Protein AF-A0A834GWY3-F1 (afdb_monomer)

InterPro domains:
  IPR005630 Terpene synthase, metal-binding domain [PF03936] (14-215)
  IPR008949 Isoprenoid synthase domain superfamily [G3DSA:1.10.600.10] (5-254)
  IPR008949 Isoprenoid synthase domain superfamily [SSF48576] (9-215)
  IPR034741 Terpene cyclase-like 1, C-terminal domain [SFLDG01019] (9-218)
  IPR050148 Terpene synthase-like [PTHR31225] (8-229)

pLDDT: mean 74.73, std 23.33, range [25.86, 98.5]

Nearest PDB structures (foldseek):
  3g4d-assembly1_A  TM=8.850E-01  e=3.681E-16  Gossypium arboreum
  3g4d-assembly2_B  TM=8.665E-01  e=2.681E-16  Gossypium arboreum
  5eas-assembly1_A  TM=8.388E-01  e=2.830E-15  Nicotiana tabacum
  4gax-assembly1_A  TM=8.918E-01  e=3.747E-14  Artemisia annua
  4fjq-assembly1_A  TM=8.776E-01  e=5.634E-14  Artemisia annua

Radius of gyration: 19.59 Å; Cα contacts (8 Å, |Δi|>4): 272; chains: 1; bounding box: 51×49×50 Å

Secondary structure (DSSP, 8-state):
-HHHHHHHHHHHHHHHTHHHH-TTS---HHHHHHHHHHH--SGGGHHHHHHHHHHHHHHHHHHHIIIII--HHHHHHHHHHHHHT-GGGGGGS-HHHHHHHHHHHHHHHHHHHHHHHTT-THHHHHHHHHHHHHHHHHHHHHHHHHHT----HHHHHHHHHHHT-HHHHHHHHTTTSGGG--HHHHHHHHT--HHHHHHHHHHHHHHHHHHHHHHTTT------S---HHHHHHHHHHHHHHHTSHHHHHHHHTTT----------TT-TT--------S---TTTHHHHHHHHHHHTT----

Structure (mmCIF, N/CA/C/O backbone):
data_AF-A0A834GWY3-F1
#
_entry.id   AF-A0A834GWY3-F1
#
loop_
_atom_site.group_PDB
_atom_site.id
_atom_site.type_symbol
_atom_site.label_atom_id
_atom_site.label_alt_id
_atom_site.label_comp_id
_atom_site.label_asym_id
_atom_site.label_entity_id
_atom_site.label_seq_id
_atom_site.pdbx_PDB_ins_code
_atom_site.Cartn_x
_atom_site.Cartn_y
_atom_site.Cartn_z
_atom_site.occupancy
_atom_site.B_iso_or_equiv
_atom_site.auth_seq_id
_atom_site.auth_comp_id
_atom_site.auth_asym_id
_atom_site.auth_atom_id
_atom_site.pdbx_PDB_model_num
ATOM 1 N N . MET A 1 1 ? -16.201 -18.608 16.041 1.00 43.41 1 MET A N 1
ATOM 2 C CA . MET A 1 1 ? -16.035 -17.238 15.493 1.00 43.41 1 MET A CA 1
ATOM 3 C C . MET A 1 1 ? -14.690 -16.967 14.804 1.00 43.41 1 MET A C 1
ATOM 5 O O . MET A 1 1 ? -14.706 -16.321 13.769 1.00 43.41 1 MET A O 1
ATOM 9 N N . ALA A 1 2 ? -13.525 -17.423 15.294 1.00 42.72 2 ALA A N 1
ATOM 10 C CA . ALA A 1 2 ? -12.237 -17.176 14.605 1.00 42.72 2 ALA A CA 1
ATOM 11 C C . ALA A 1 2 ? -12.107 -17.882 13.232 1.00 4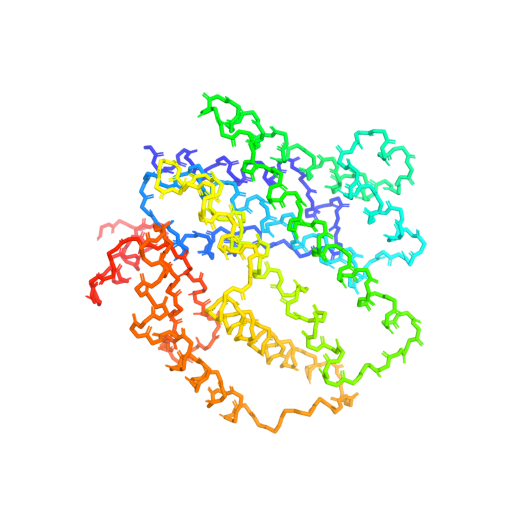2.72 2 ALA A C 1
ATOM 13 O O . ALA A 1 2 ? -11.612 -17.292 12.277 1.00 42.72 2 ALA A O 1
ATOM 14 N N . ARG A 1 3 ? -12.631 -19.112 13.106 1.00 41.75 3 ARG A N 1
ATOM 15 C CA . ARG A 1 3 ? -12.551 -19.927 11.877 1.00 41.75 3 ARG A CA 1
ATOM 16 C C . ARG A 1 3 ? -13.324 -19.333 10.680 1.00 41.75 3 ARG A C 1
ATOM 18 O O . ARG A 1 3 ? -12.852 -19.450 9.561 1.00 41.75 3 ARG A O 1
ATOM 25 N N . GLY A 1 4 ? -14.446 -18.643 10.918 1.00 48.19 4 GLY A N 1
ATOM 26 C CA . GLY A 1 4 ? -15.223 -17.966 9.861 1.00 48.19 4 GLY A CA 1
ATOM 27 C C . GLY A 1 4 ? -14.601 -16.652 9.371 1.00 48.19 4 GLY A C 1
ATOM 28 O O . GLY A 1 4 ? -14.793 -16.274 8.228 1.00 48.19 4 GLY A O 1
ATOM 29 N N . ARG A 1 5 ? -13.793 -15.997 10.214 1.00 56.53 5 ARG A N 1
ATOM 30 C CA . ARG A 1 5 ? -13.145 -14.706 9.927 1.00 56.53 5 ARG A CA 1
ATOM 31 C C . ARG A 1 5 ? -11.860 -14.838 9.099 1.00 56.53 5 ARG A C 1
ATOM 33 O O . ARG A 1 5 ? -11.584 -13.999 8.256 1.00 56.53 5 ARG A O 1
ATOM 40 N N . LYS A 1 6 ? -11.098 -15.922 9.299 1.00 57.22 6 LYS A N 1
ATOM 41 C CA . LYS A 1 6 ? -9.949 -16.293 8.446 1.00 57.22 6 LYS A CA 1
ATOM 42 C C . LYS A 1 6 ? -10.388 -16.712 7.037 1.00 57.22 6 LYS A C 1
ATOM 44 O O . LYS A 1 6 ? -9.654 -16.507 6.076 1.00 57.22 6 LYS A O 1
ATOM 49 N N . LEU A 1 7 ? -11.577 -17.305 6.928 1.00 65.69 7 LEU A N 1
ATOM 50 C CA . LEU A 1 7 ? -12.121 -17.767 5.657 1.00 65.69 7 LEU A CA 1
ATOM 51 C C . LEU A 1 7 ? -12.406 -16.597 4.708 1.00 65.69 7 LEU A C 1
ATOM 53 O O . LEU A 1 7 ? -12.186 -16.749 3.522 1.00 65.69 7 LEU A O 1
ATOM 57 N N . GLU A 1 8 ? -12.787 -15.423 5.219 1.00 82.88 8 GLU A N 1
ATOM 58 C CA . GLU A 1 8 ? -13.132 -14.260 4.388 1.00 82.88 8 GLU A CA 1
ATOM 59 C C . GLU A 1 8 ? -11.971 -13.772 3.508 1.00 82.88 8 GLU A C 1
ATOM 61 O O . GLU A 1 8 ? -12.149 -13.623 2.304 1.00 82.88 8 GLU A O 1
ATOM 66 N N . VAL A 1 9 ? -10.775 -13.556 4.073 1.00 86.31 9 VAL A N 1
ATOM 67 C CA . VAL A 1 9 ? -9.608 -13.085 3.297 1.00 86.31 9 VAL A CA 1
ATOM 68 C C . VAL A 1 9 ? -9.148 -14.148 2.300 1.00 86.31 9 VAL A C 1
ATOM 70 O O . VAL A 1 9 ? -8.828 -13.829 1.161 1.00 86.31 9 VAL A O 1
ATOM 73 N N . ILE A 1 10 ? -9.152 -15.420 2.705 1.00 85.38 10 ILE A N 1
ATOM 74 C CA . ILE A 1 10 ? -8.752 -16.523 1.823 1.00 85.38 10 ILE A CA 1
ATOM 75 C C . ILE A 1 10 ? -9.763 -16.703 0.686 1.00 85.38 10 ILE A C 1
ATOM 77 O O . ILE A 1 10 ? -9.359 -16.932 -0.448 1.00 85.38 10 ILE A O 1
ATOM 81 N N . THR A 1 11 ? -11.062 -16.614 0.975 1.00 89.69 11 THR A N 1
ATOM 82 C CA . THR A 1 11 ? -12.122 -16.688 -0.036 1.00 89.69 11 THR A CA 1
ATOM 83 C C . THR A 1 11 ? -12.020 -15.511 -0.996 1.00 89.69 11 THR A C 1
ATOM 85 O O . THR A 1 11 ? -11.933 -15.746 -2.191 1.00 89.69 11 THR A O 1
ATOM 88 N N . TRP A 1 12 ? -11.888 -14.281 -0.488 1.00 94.62 12 TRP A N 1
ATOM 89 C CA . TRP A 1 12 ? -11.658 -13.093 -1.317 1.00 94.62 12 TRP A CA 1
ATOM 90 C C . TRP A 1 12 ? -10.473 -13.276 -2.275 1.00 94.62 12 TRP A C 1
ATOM 92 O O . TRP A 1 12 ? -10.613 -13.042 -3.470 1.00 94.62 12 TRP A O 1
ATOM 102 N N . TRP A 1 13 ? -9.328 -13.753 -1.779 1.00 94.69 13 TRP A N 1
ATOM 103 C CA . TRP A 1 13 ? -8.151 -13.969 -2.623 1.00 94.69 13 TRP A CA 1
ATOM 104 C C . TRP A 1 13 ? -8.365 -15.053 -3.684 1.00 94.69 13 TRP A C 1
ATOM 106 O O . TRP A 1 13 ? -7.941 -14.907 -4.829 1.00 94.69 13 TRP A O 1
ATOM 116 N N . LYS A 1 14 ? -9.064 -16.135 -3.324 1.00 92.81 14 LYS A N 1
ATOM 117 C CA . LYS A 1 14 ? -9.430 -17.194 -4.271 1.00 92.81 14 LYS A CA 1
ATOM 118 C C . LYS A 1 14 ? -10.383 -16.699 -5.354 1.00 92.81 14 LYS A C 1
ATOM 120 O O . LYS A 1 14 ? -10.216 -17.095 -6.501 1.00 92.81 14 LYS A O 1
ATOM 125 N N . ASP A 1 15 ? -11.337 -15.840 -5.007 1.00 94.94 15 ASP A N 1
ATOM 126 C CA . ASP A 1 15 ? -12.311 -15.288 -5.953 1.00 94.94 15 ASP A CA 1
ATOM 127 C C . ASP A 1 15 ? -11.643 -14.347 -6.974 1.00 94.94 15 ASP A C 1
ATOM 129 O O . ASP A 1 15 ? -12.038 -14.312 -8.144 1.00 94.94 15 ASP A O 1
ATOM 133 N N . LEU A 1 16 ? -10.583 -13.634 -6.569 1.00 94.56 16 LEU A N 1
ATOM 134 C CA . LEU A 1 16 ? -9.751 -12.855 -7.494 1.00 94.56 16 LEU A CA 1
ATOM 135 C C . LEU A 1 16 ? -9.052 -13.747 -8.530 1.00 94.56 16 LEU A C 1
ATOM 137 O O . LEU A 1 16 ? -8.955 -13.359 -9.698 1.00 94.56 16 LEU A O 1
ATOM 141 N N . ASP A 1 17 ? -8.637 -14.956 -8.133 1.00 94.12 17 ASP A N 1
ATOM 142 C CA . ASP A 1 17 ? -7.993 -15.959 -8.996 1.00 94.12 17 ASP A CA 1
ATOM 143 C C . ASP A 1 17 ? -6.709 -15.425 -9.670 1.00 94.12 17 ASP A C 1
ATOM 145 O O . ASP A 1 17 ? -6.396 -15.724 -10.824 1.00 94.12 17 ASP A O 1
ATOM 149 N N . PHE A 1 18 ? -5.950 -14.593 -8.947 1.00 93.94 18 PHE A N 1
ATOM 150 C CA . PHE A 1 18 ? -4.721 -13.974 -9.455 1.00 93.94 18 PHE A CA 1
ATOM 151 C C . PHE A 1 18 ? -3.607 -14.981 -9.723 1.00 93.94 18 PHE A C 1
ATOM 153 O O . PHE A 1 18 ? -2.897 -14.813 -10.704 1.00 93.94 18 PHE A O 1
ATOM 160 N N . ALA A 1 19 ? -3.530 -16.083 -8.972 1.00 89.81 19 ALA A N 1
ATOM 161 C CA . ALA A 1 19 ? -2.572 -17.155 -9.256 1.00 89.81 19 ALA A CA 1
ATOM 162 C C . ALA A 1 19 ? -2.685 -17.694 -10.698 1.00 89.81 19 ALA A C 1
ATOM 164 O O . ALA A 1 19 ? -1.689 -18.100 -11.290 1.00 89.81 19 ALA A O 1
ATOM 165 N N . ARG A 1 20 ? -3.894 -17.687 -11.283 1.00 92.88 20 ARG A N 1
ATOM 166 C CA . ARG A 1 20 ? -4.115 -18.081 -12.681 1.00 92.88 20 ARG A CA 1
ATOM 167 C C . ARG A 1 20 ? -4.116 -16.891 -13.638 1.00 92.88 20 ARG A C 1
ATOM 169 O O . ARG A 1 20 ? -3.615 -17.016 -14.751 1.00 92.88 20 ARG A O 1
ATOM 176 N N . LYS A 1 21 ? -4.737 -15.771 -13.253 1.00 93.62 21 LYS A N 1
ATOM 177 C CA . LYS A 1 21 ? -4.921 -14.600 -14.131 1.00 93.62 21 LYS A CA 1
ATOM 178 C C . LYS A 1 21 ? -3.664 -13.734 -14.267 1.00 93.62 21 LYS A C 1
ATOM 180 O O . LYS A 1 21 ? -3.511 -13.081 -15.291 1.00 93.62 21 LYS A O 1
ATOM 185 N N . LEU A 1 22 ? -2.791 -13.739 -13.262 1.00 94.00 22 LEU A N 1
ATOM 186 C CA . LEU A 1 22 ? -1.553 -12.960 -13.170 1.00 94.00 22 LEU A CA 1
ATOM 187 C C . LEU A 1 22 ? -0.379 -13.904 -12.832 1.00 94.00 22 LEU A C 1
ATOM 189 O O . LEU A 1 22 ? 0.185 -13.823 -11.744 1.00 94.00 22 LEU A O 1
ATOM 193 N N . PRO A 1 23 ? -0.006 -14.832 -13.734 1.00 92.19 23 PRO A N 1
ATOM 194 C CA . PRO A 1 23 ? 0.963 -15.893 -13.435 1.00 92.19 23 PRO A CA 1
ATOM 195 C C . PRO A 1 23 ? 2.397 -15.391 -13.201 1.00 92.19 23 PRO A C 1
ATOM 197 O O . PRO A 1 23 ? 3.239 -16.160 -12.747 1.00 92.19 23 PRO A O 1
ATOM 200 N N . PHE A 1 24 ? 2.685 -14.129 -13.533 1.00 89.56 24 PHE A N 1
ATOM 201 C CA . PHE A 1 24 ? 3.965 -13.479 -13.244 1.00 89.56 24 PHE A CA 1
ATOM 202 C C . PHE A 1 24 ? 4.091 -13.055 -11.773 1.00 89.56 24 PHE A C 1
ATOM 204 O O . PHE A 1 24 ? 5.205 -12.899 -11.285 1.00 89.56 24 PHE A O 1
ATOM 211 N N . ALA A 1 25 ? 2.966 -12.864 -11.076 1.00 89.62 25 ALA A N 1
ATOM 212 C CA . ALA A 1 25 ? 2.948 -12.322 -9.728 1.00 89.62 25 ALA A CA 1
ATOM 213 C C . ALA A 1 25 ? 3.042 -13.426 -8.664 1.00 89.62 25 ALA A C 1
ATOM 215 O O . ALA A 1 25 ? 2.512 -14.532 -8.811 1.00 89.62 25 ALA A O 1
ATOM 216 N N . ARG A 1 26 ? 3.706 -13.115 -7.554 1.00 86.00 26 ARG A N 1
ATOM 217 C CA . ARG A 1 26 ? 3.929 -14.020 -6.425 1.00 86.00 26 ARG A CA 1
ATOM 218 C C . ARG A 1 26 ? 2.642 -14.159 -5.601 1.00 86.00 26 ARG A C 1
ATOM 220 O O . ARG A 1 26 ? 2.088 -13.178 -5.110 1.00 86.00 26 ARG A O 1
ATOM 227 N N . ASP A 1 27 ? 2.189 -15.392 -5.360 1.00 86.62 27 ASP A N 1
ATOM 228 C CA . ASP A 1 27 ? 1.049 -15.653 -4.465 1.00 86.62 27 ASP A CA 1
ATOM 229 C C . ASP A 1 27 ? 1.494 -15.678 -2.994 1.00 86.62 27 ASP A C 1
ATOM 231 O O . ASP A 1 27 ? 1.918 -16.709 -2.465 1.00 86.62 27 ASP A O 1
ATOM 235 N N . ARG A 1 28 ? 1.411 -14.518 -2.329 1.00 81.81 28 ARG A N 1
ATOM 236 C CA . ARG A 1 28 ? 1.910 -14.324 -0.955 1.00 81.81 28 ARG A CA 1
ATOM 237 C C . ARG A 1 28 ? 0.816 -14.072 0.080 1.00 81.81 28 ARG A C 1
ATOM 239 O O . ARG A 1 28 ? 1.130 -13.736 1.218 1.00 81.81 28 ARG A O 1
ATOM 246 N N . VAL A 1 29 ? -0.471 -14.276 -0.236 1.00 86.31 29 VAL A N 1
ATOM 247 C CA . VAL A 1 29 ? -1.573 -13.875 0.672 1.00 86.31 29 VAL A CA 1
ATOM 248 C C . VAL A 1 29 ? -1.477 -14.503 2.069 1.00 86.31 29 VAL A C 1
ATOM 250 O O . VAL A 1 29 ? -1.838 -13.880 3.069 1.00 86.31 29 VAL A O 1
ATOM 253 N N . VAL A 1 30 ? -0.980 -15.742 2.163 1.00 82.38 30 VAL A N 1
ATOM 254 C CA . VAL A 1 30 ? -0.814 -16.447 3.442 1.00 82.38 30 VAL A CA 1
ATOM 255 C C . VAL A 1 30 ? 0.329 -15.842 4.256 1.00 82.38 30 VAL A C 1
ATOM 257 O O . VAL A 1 30 ? 0.181 -15.684 5.469 1.00 82.38 30 VAL A O 1
ATOM 260 N N . GLU A 1 31 ? 1.434 -15.485 3.599 1.00 78.06 31 GLU A N 1
ATOM 261 C CA . GLU A 1 31 ? 2.586 -14.808 4.207 1.00 78.06 31 GLU A CA 1
ATOM 262 C C . GLU A 1 31 ? 2.181 -13.408 4.682 1.00 78.06 31 GLU A C 1
ATOM 264 O O . GLU A 1 31 ? 2.362 -13.077 5.852 1.00 78.06 31 GLU A O 1
ATOM 269 N N . CYS A 1 32 ? 1.498 -12.646 3.825 1.00 83.00 32 CYS A N 1
ATOM 270 C CA . CYS A 1 32 ? 0.919 -11.345 4.143 1.00 83.00 32 CYS A CA 1
ATOM 271 C C . CYS A 1 32 ? 0.005 -11.412 5.374 1.00 83.00 32 CYS A C 1
ATOM 273 O O . CYS A 1 32 ? 0.178 -10.651 6.323 1.00 83.00 32 CYS A O 1
ATOM 275 N N . TYR A 1 33 ? -0.944 -12.354 5.407 1.00 80.94 33 TYR A N 1
ATOM 276 C CA . TYR A 1 33 ? -1.825 -12.534 6.563 1.00 80.94 33 TYR A CA 1
ATOM 277 C C . TYR A 1 33 ? -1.048 -12.881 7.839 1.00 80.94 33 TYR A C 1
ATOM 279 O O . TYR A 1 33 ? -1.411 -12.434 8.927 1.00 80.94 33 TYR A O 1
ATOM 287 N N . PHE A 1 34 ? 0.014 -13.681 7.721 1.00 76.88 34 PHE A N 1
ATOM 288 C CA . PHE A 1 34 ? 0.869 -14.027 8.850 1.00 76.88 34 PHE A CA 1
ATOM 289 C C . PHE A 1 34 ? 1.623 -12.806 9.395 1.00 76.88 34 PHE A C 1
ATOM 291 O O . PHE A 1 34 ? 1.617 -12.604 10.609 1.00 76.88 34 PHE A O 1
ATOM 298 N N . TRP A 1 35 ? 2.184 -11.954 8.532 1.00 78.06 35 TRP A N 1
ATOM 299 C CA . TRP A 1 35 ? 2.790 -10.684 8.950 1.00 78.06 35 TRP A CA 1
ATOM 300 C C . TRP A 1 35 ? 1.771 -9.780 9.652 1.00 78.06 35 TRP A C 1
ATOM 302 O O . TRP A 1 35 ? 2.027 -9.290 10.747 1.00 78.06 35 TRP A O 1
ATOM 312 N N . ILE A 1 36 ? 0.556 -9.654 9.109 1.00 81.62 36 ILE A N 1
ATOM 313 C CA . ILE A 1 36 ? -0.493 -8.816 9.713 1.00 81.62 36 ILE A CA 1
ATOM 314 C C . ILE A 1 36 ? -1.028 -9.390 11.041 1.00 81.62 36 ILE A C 1
ATOM 316 O O . ILE A 1 36 ? -1.536 -8.654 11.887 1.00 81.62 36 ILE A O 1
ATOM 320 N N . LEU A 1 37 ? -0.908 -10.697 11.281 1.00 77.88 37 LEU A N 1
ATOM 321 C CA . LEU A 1 37 ? -1.155 -11.263 12.612 1.00 77.88 37 LEU A CA 1
ATOM 322 C C . LEU A 1 37 ? -0.058 -10.906 13.618 1.00 77.88 37 LEU A C 1
ATOM 324 O O . LEU A 1 37 ? -0.362 -10.793 14.803 1.00 77.88 37 LEU A O 1
ATOM 328 N N . GLY A 1 38 ? 1.186 -10.761 13.156 1.00 70.25 38 GLY A N 1
ATOM 329 C CA . GLY A 1 38 ? 2.292 -10.253 13.964 1.00 70.25 38 GLY A CA 1
ATOM 330 C C . GLY A 1 38 ? 2.095 -8.792 14.354 1.00 70.25 38 GLY A C 1
ATOM 331 O O . GLY A 1 38 ? 2.537 -8.406 15.428 1.00 70.25 38 GLY A O 1
ATOM 332 N N . VAL A 1 39 ? 1.404 -8.024 13.503 1.00 71.44 39 VAL A N 1
ATOM 333 C CA . VAL A 1 39 ? 1.031 -6.626 13.743 1.00 71.44 39 VAL A CA 1
ATOM 334 C C . VAL A 1 39 ? 0.124 -6.541 14.977 1.00 71.44 39 VAL A C 1
ATOM 336 O O . VAL A 1 39 ? 0.618 -6.281 16.065 1.00 71.44 39 VAL A O 1
ATOM 339 N N . TYR A 1 40 ? -1.152 -6.916 14.856 1.00 72.62 40 TYR A N 1
ATOM 340 C CA . TYR A 1 40 ? -2.096 -7.041 15.981 1.00 72.62 40 TYR A CA 1
ATOM 341 C C . TYR A 1 40 ? -2.774 -8.412 15.942 1.00 72.62 40 TYR A C 1
ATOM 343 O O . TYR A 1 40 ? -3.492 -8.731 14.989 1.00 72.62 40 TYR A O 1
ATOM 351 N N . PHE A 1 41 ? -2.683 -9.214 17.003 1.00 78.12 41 PHE A N 1
ATOM 352 C CA . PHE A 1 41 ? -3.375 -10.514 17.063 1.00 78.12 41 PHE A CA 1
ATOM 353 C C . PHE A 1 41 ? -4.718 -10.441 17.805 1.00 78.12 41 PHE A C 1
ATOM 355 O O . PHE A 1 41 ? -5.542 -11.359 17.709 1.00 78.12 41 PHE A O 1
ATOM 362 N N . GLU A 1 42 ? -4.980 -9.350 18.527 1.00 79.19 42 GLU A N 1
ATOM 363 C CA . GLU A 1 42 ? -6.098 -9.267 19.456 1.00 79.19 42 GLU A CA 1
ATOM 364 C C . GLU A 1 42 ? -7.455 -9.214 18.721 1.00 79.19 42 GLU A C 1
ATOM 366 O O . GLU A 1 42 ? -7.589 -8.581 17.664 1.00 79.19 42 GLU A O 1
ATOM 371 N N . PRO A 1 43 ? -8.509 -9.893 19.216 1.00 83.56 43 PRO A N 1
ATOM 372 C CA . PRO A 1 43 ? -9.763 -10.055 18.477 1.00 83.56 43 PRO A CA 1
ATOM 373 C C . PRO A 1 43 ? -10.471 -8.756 18.067 1.00 83.56 43 PRO A C 1
ATOM 375 O O . PRO A 1 43 ? -11.168 -8.777 17.051 1.00 83.56 43 PRO A O 1
ATOM 378 N N . GLN A 1 44 ? -10.295 -7.668 18.824 1.00 83.69 44 GLN A N 1
ATOM 379 C CA . GLN A 1 44 ? -10.888 -6.354 18.562 1.00 83.69 44 GLN A CA 1
ATOM 380 C C . GLN A 1 44 ? -10.347 -5.694 17.286 1.00 83.69 44 GLN A C 1
ATOM 382 O O . GLN A 1 44 ? -11.099 -5.022 16.591 1.00 83.69 44 GLN A O 1
ATOM 387 N N . TYR A 1 45 ? -9.101 -5.979 16.895 1.00 86.06 45 TYR A N 1
ATOM 388 C CA . TYR A 1 45 ? -8.473 -5.430 15.684 1.00 86.06 45 TYR A CA 1
ATOM 389 C C . TYR A 1 45 ? -8.806 -6.227 14.417 1.00 86.06 45 TYR A C 1
ATOM 391 O O . TYR A 1 45 ? -8.032 -6.283 13.464 1.00 86.06 45 TYR A O 1
ATOM 399 N N . PHE A 1 46 ? -9.959 -6.900 14.390 1.00 89.62 46 PHE A N 1
ATOM 400 C CA . PHE A 1 46 ? -10.355 -7.715 13.244 1.00 89.62 46 PHE A CA 1
ATOM 401 C C . PHE A 1 46 ? -10.488 -6.892 11.956 1.00 89.62 46 PHE A C 1
ATOM 403 O O . PHE A 1 46 ? -9.972 -7.321 10.925 1.00 89.62 46 PHE A O 1
ATOM 410 N N . LEU A 1 47 ? -11.136 -5.723 12.021 1.00 91.56 47 LEU A N 1
ATOM 411 C CA . LEU A 1 47 ? -11.288 -4.845 10.862 1.00 91.56 47 LEU A CA 1
ATOM 412 C C . LEU A 1 47 ? -9.921 -4.357 10.367 1.00 91.56 47 LEU A C 1
ATOM 414 O O . LEU A 1 47 ? -9.632 -4.491 9.182 1.00 91.56 47 LEU A O 1
ATOM 418 N N . ALA A 1 48 ? -9.059 -3.894 11.279 1.00 90.62 48 ALA A N 1
ATOM 419 C CA . ALA A 1 48 ? -7.691 -3.480 10.969 1.00 90.62 48 ALA A CA 1
ATOM 420 C C . ALA A 1 48 ? -6.904 -4.593 10.251 1.00 90.62 48 ALA A C 1
ATOM 422 O O . ALA A 1 48 ? -6.391 -4.371 9.157 1.00 90.62 48 ALA A O 1
ATOM 423 N N . ARG A 1 49 ? -6.922 -5.830 10.778 1.00 90.94 49 ARG A N 1
ATOM 424 C CA . ARG A 1 49 ? -6.293 -6.991 10.117 1.00 90.94 49 ARG A CA 1
ATOM 425 C C . ARG A 1 49 ? -6.837 -7.256 8.734 1.00 90.94 49 ARG A C 1
ATOM 427 O O . ARG A 1 49 ? -6.065 -7.554 7.826 1.00 90.94 49 ARG A O 1
ATOM 434 N N . ARG A 1 50 ? -8.159 -7.205 8.580 1.00 93.06 50 ARG A N 1
ATOM 435 C CA . ARG A 1 50 ? -8.806 -7.464 7.297 1.00 93.06 50 ARG A CA 1
ATOM 436 C C . ARG A 1 50 ? -8.370 -6.433 6.259 1.00 93.06 50 ARG A C 1
ATOM 438 O O . ARG A 1 50 ? -7.980 -6.825 5.165 1.00 93.06 50 ARG A O 1
ATOM 445 N N . ILE A 1 51 ? -8.408 -5.152 6.619 1.00 95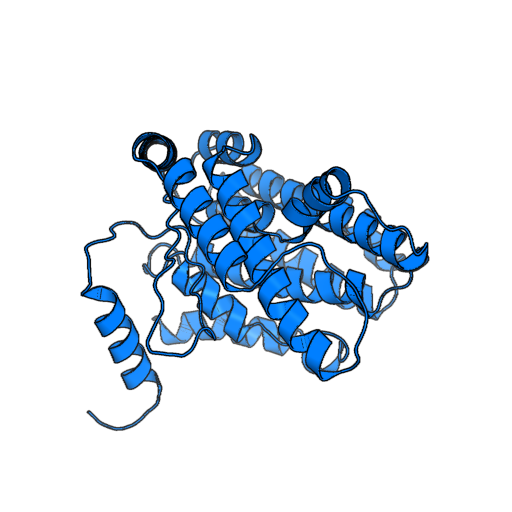.06 51 ILE A N 1
ATOM 446 C CA . ILE A 1 51 ? -7.986 -4.041 5.761 1.00 95.06 51 ILE A CA 1
ATOM 447 C C . ILE A 1 51 ? -6.514 -4.202 5.388 1.00 95.06 51 ILE A C 1
ATOM 449 O O . ILE A 1 51 ? -6.188 -4.310 4.209 1.00 95.06 51 ILE A O 1
ATOM 453 N N . LEU A 1 52 ? -5.641 -4.294 6.392 1.00 93.88 52 LEU A N 1
ATOM 454 C CA . LEU A 1 52 ? -4.203 -4.300 6.174 1.00 93.88 52 LEU A CA 1
ATOM 455 C C . LEU A 1 52 ? -3.755 -5.525 5.374 1.00 93.88 52 LEU A C 1
ATOM 457 O O . LEU A 1 52 ? -2.941 -5.375 4.474 1.00 93.88 52 LEU A O 1
ATOM 461 N N . THR A 1 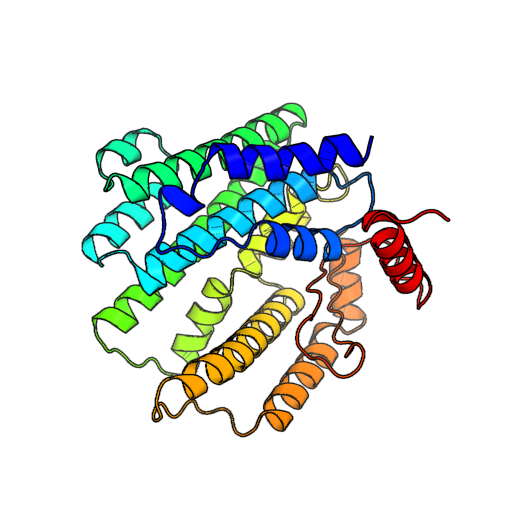53 ? -4.338 -6.708 5.619 1.00 92.38 53 THR A N 1
ATOM 462 C CA . THR A 1 53 ? -4.011 -7.921 4.844 1.00 92.38 53 THR A CA 1
ATOM 463 C C . THR A 1 53 ? -4.385 -7.774 3.373 1.00 92.38 53 THR A C 1
ATOM 465 O O . THR A 1 53 ? -3.612 -8.168 2.505 1.00 92.38 53 THR A O 1
ATOM 468 N N . LYS A 1 54 ? -5.568 -7.221 3.074 1.00 96.44 54 LYS A N 1
ATOM 469 C CA . LYS A 1 54 ? -5.985 -7.009 1.684 1.00 96.44 54 LYS A CA 1
ATOM 470 C C . LYS A 1 54 ? -5.079 -5.994 0.992 1.00 96.44 54 LYS A C 1
ATOM 472 O O . LYS A 1 54 ? -4.656 -6.243 -0.130 1.00 96.44 54 LYS A O 1
ATOM 477 N N . VAL A 1 55 ? -4.734 -4.902 1.678 1.00 97.31 55 VAL A N 1
ATOM 478 C CA . VAL A 1 55 ? -3.832 -3.878 1.137 1.00 97.31 55 VAL A CA 1
ATOM 479 C C . VAL A 1 55 ? -2.436 -4.445 0.884 1.00 97.31 55 VAL A C 1
ATOM 481 O O . VAL A 1 55 ? -1.969 -4.325 -0.238 1.00 97.31 55 VAL A O 1
ATOM 484 N N . ILE A 1 56 ? -1.804 -5.136 1.844 1.00 93.12 56 ILE A N 1
ATOM 485 C CA . ILE A 1 56 ? -0.452 -5.689 1.634 1.00 93.12 56 ILE A CA 1
ATOM 486 C C . ILE A 1 56 ? -0.411 -6.741 0.517 1.00 93.12 56 ILE A C 1
ATOM 488 O O . ILE A 1 56 ? 0.547 -6.782 -0.250 1.00 93.12 56 ILE A O 1
ATOM 492 N N . ALA A 1 57 ? -1.464 -7.554 0.376 1.00 94.19 57 ALA A N 1
ATOM 493 C CA . ALA A 1 57 ? -1.555 -8.533 -0.702 1.00 94.19 57 ALA A CA 1
ATOM 494 C C . ALA A 1 57 ? -1.683 -7.845 -2.069 1.00 94.19 57 ALA A C 1
ATOM 496 O O . ALA A 1 57 ? -0.993 -8.231 -3.006 1.00 94.19 57 ALA A O 1
ATOM 497 N N . MET A 1 58 ? -2.506 -6.794 -2.176 1.00 97.44 58 MET A N 1
ATOM 498 C CA . MET A 1 58 ? -2.600 -5.994 -3.401 1.00 97.44 58 MET A CA 1
ATOM 499 C C . MET A 1 58 ? -1.289 -5.267 -3.710 1.00 97.44 58 MET A C 1
ATOM 501 O O . MET A 1 58 ? -0.859 -5.270 -4.858 1.00 97.44 58 MET A O 1
ATOM 505 N N . THR A 1 59 ? -0.626 -4.697 -2.701 1.00 96.19 59 THR A N 1
ATOM 506 C CA . THR A 1 59 ? 0.683 -4.052 -2.858 1.00 96.19 59 THR A CA 1
ATOM 507 C C . THR A 1 59 ? 1.722 -5.014 -3.415 1.00 96.19 59 THR A C 1
ATOM 509 O O . THR A 1 59 ? 2.450 -4.620 -4.310 1.00 96.19 59 THR A O 1
ATOM 512 N N . SER A 1 60 ? 1.746 -6.276 -2.973 1.00 92.19 60 SER A N 1
ATOM 513 C CA . SER A 1 60 ? 2.667 -7.281 -3.526 1.00 92.19 60 SER A CA 1
ATOM 514 C C . SER A 1 60 ? 2.436 -7.559 -5.015 1.00 92.19 60 SER A C 1
ATOM 516 O O . SER A 1 60 ? 3.393 -7.830 -5.727 1.00 92.19 60 SER A O 1
ATOM 518 N N . ILE A 1 61 ? 1.188 -7.520 -5.492 1.00 96.19 61 ILE A N 1
ATOM 519 C CA . ILE A 1 61 ? 0.887 -7.699 -6.922 1.00 96.19 61 ILE A CA 1
ATOM 520 C C . ILE A 1 61 ? 1.288 -6.453 -7.711 1.00 96.19 61 ILE A C 1
ATOM 522 O O . ILE A 1 61 ? 1.809 -6.565 -8.813 1.00 96.19 61 ILE A O 1
ATOM 526 N N . ILE A 1 62 ? 1.040 -5.270 -7.146 1.00 97.62 62 ILE A N 1
ATOM 527 C CA . ILE A 1 62 ? 1.439 -3.993 -7.742 1.00 97.62 62 ILE A CA 1
ATOM 528 C C . ILE A 1 62 ? 2.966 -3.933 -7.873 1.00 97.62 62 ILE A C 1
ATOM 530 O O . ILE A 1 62 ? 3.447 -3.625 -8.952 1.00 97.62 62 ILE A O 1
ATOM 534 N N . ASP A 1 63 ? 3.706 -4.301 -6.829 1.00 94.00 63 ASP A N 1
ATOM 535 C CA . ASP A 1 63 ? 5.171 -4.432 -6.828 1.00 94.00 63 ASP A CA 1
ATOM 536 C C . ASP A 1 63 ? 5.660 -5.287 -8.011 1.00 94.00 63 ASP A C 1
ATOM 538 O O . ASP A 1 63 ? 6.421 -4.806 -8.843 1.00 94.00 63 ASP A O 1
ATOM 542 N N . ASP A 1 64 ? 5.105 -6.494 -8.190 1.00 93.56 64 ASP A N 1
ATOM 543 C CA . ASP A 1 64 ? 5.454 -7.376 -9.317 1.00 93.56 64 ASP A CA 1
ATOM 544 C C . ASP A 1 64 ? 5.100 -6.777 -10.695 1.00 93.56 64 ASP A C 1
ATOM 546 O O . ASP A 1 64 ? 5.776 -7.046 -11.691 1.00 93.56 64 ASP A O 1
ATOM 550 N N . ILE A 1 65 ? 4.038 -5.966 -10.783 1.00 96.44 65 ILE A N 1
ATOM 551 C CA . ILE A 1 65 ? 3.689 -5.251 -12.019 1.00 96.44 65 ILE A CA 1
ATOM 552 C C . ILE A 1 65 ? 4.756 -4.203 -12.355 1.00 96.44 65 ILE A C 1
ATOM 554 O O . ILE A 1 65 ? 5.125 -4.109 -13.522 1.00 96.44 65 ILE A O 1
ATOM 558 N N . TYR A 1 66 ? 5.239 -3.434 -11.376 1.00 95.31 66 TYR A N 1
ATOM 559 C CA . TYR A 1 66 ? 6.246 -2.391 -11.604 1.00 95.31 66 TYR A CA 1
ATOM 560 C C . TYR A 1 66 ? 7.660 -2.952 -11.807 1.00 95.31 66 TYR A C 1
ATOM 562 O O . TYR A 1 66 ? 8.385 -2.428 -12.646 1.00 95.31 66 TYR A O 1
ATOM 570 N N . ASP A 1 67 ? 8.039 -4.000 -11.070 1.00 86.44 67 ASP A N 1
ATOM 571 C CA . ASP A 1 67 ? 9.415 -4.523 -11.043 1.00 86.44 67 ASP A CA 1
ATOM 572 C C . ASP A 1 67 ? 9.685 -5.585 -12.125 1.00 86.44 67 ASP A C 1
ATOM 574 O O . ASP A 1 67 ? 10.798 -5.697 -12.633 1.00 86.44 67 ASP A O 1
ATOM 578 N N . VAL A 1 68 ? 8.672 -6.376 -12.510 1.00 86.06 68 VAL A N 1
ATOM 579 C CA . VAL A 1 68 ? 8.887 -7.565 -13.359 1.00 86.06 68 VAL A CA 1
ATOM 580 C C . VAL A 1 68 ? 8.180 -7.491 -14.708 1.00 86.06 68 VAL A C 1
ATOM 582 O O . VAL A 1 68 ? 8.741 -7.940 -15.709 1.00 86.06 68 VAL A O 1
ATOM 585 N N . TYR A 1 69 ? 6.930 -7.020 -14.748 1.00 92.00 69 TYR A N 1
ATOM 586 C CA . TYR A 1 69 ? 6.053 -7.329 -15.884 1.00 92.00 69 TYR A CA 1
ATOM 587 C C . TYR A 1 69 ? 5.644 -6.139 -16.760 1.00 92.00 69 TYR A C 1
ATOM 589 O O . TYR A 1 69 ? 5.584 -6.291 -17.978 1.00 92.00 69 TYR A O 1
ATOM 597 N N . GLY A 1 70 ? 5.310 -4.987 -16.179 1.00 94.44 70 GLY A N 1
ATOM 598 C CA . GLY A 1 70 ? 4.759 -3.854 -16.924 1.00 94.44 70 GLY A CA 1
ATOM 599 C C . GLY A 1 70 ? 5.796 -3.122 -17.770 1.00 94.44 70 GLY A C 1
ATOM 600 O O . GLY A 1 70 ? 6.940 -2.951 -17.352 1.00 94.44 70 GLY A O 1
ATOM 601 N N . THR A 1 71 ? 5.394 -2.640 -18.951 1.00 96.00 71 THR A N 1
ATOM 602 C CA . THR A 1 71 ? 6.247 -1.721 -19.724 1.00 96.00 71 THR A CA 1
ATOM 603 C C . THR A 1 71 ? 6.144 -0.301 -19.183 1.00 96.00 71 THR A C 1
ATOM 605 O O . THR A 1 71 ? 5.139 0.078 -18.581 1.00 96.00 71 THR A O 1
ATOM 608 N N . LEU A 1 72 ? 7.157 0.531 -19.433 1.00 95.69 72 LEU A N 1
ATOM 609 C CA . LEU A 1 72 ? 7.180 1.896 -18.911 1.00 95.69 72 LEU A CA 1
ATOM 610 C C . LEU A 1 72 ? 5.953 2.717 -19.357 1.00 95.69 72 LEU A C 1
ATOM 612 O O . LEU A 1 72 ? 5.392 3.465 -18.559 1.00 95.69 72 LEU A O 1
ATOM 616 N N . GLU A 1 73 ? 5.489 2.538 -20.597 1.00 96.56 73 GLU A N 1
ATOM 617 C CA . GLU A 1 73 ? 4.289 3.196 -21.127 1.00 96.56 73 GLU A CA 1
ATOM 618 C C . GLU A 1 73 ? 3.013 2.756 -20.400 1.00 96.56 73 GLU A C 1
ATOM 620 O O . GLU A 1 73 ? 2.152 3.585 -20.103 1.00 96.56 73 GLU A O 1
ATOM 625 N N . GLU A 1 74 ? 2.890 1.466 -20.085 1.00 97.62 74 GLU A N 1
ATOM 626 C CA . GLU A 1 74 ? 1.758 0.937 -19.322 1.00 97.62 74 GLU A CA 1
ATOM 627 C C . GLU A 1 74 ? 1.800 1.423 -17.866 1.00 97.62 74 GLU A C 1
ATOM 629 O O . GLU A 1 74 ? 0.769 1.799 -17.305 1.00 97.62 74 GLU A O 1
ATOM 634 N N . LEU A 1 75 ? 2.993 1.484 -17.263 1.00 97.81 75 LEU A N 1
ATOM 635 C CA . LEU A 1 75 ? 3.191 1.948 -15.888 1.00 97.81 75 LEU A CA 1
ATOM 636 C C . LEU A 1 75 ? 2.861 3.436 -15.712 1.00 97.81 75 LEU A C 1
ATOM 638 O O . LEU A 1 75 ? 2.373 3.818 -14.646 1.00 97.81 75 LEU A O 1
ATOM 642 N N . VAL A 1 76 ? 3.037 4.272 -16.743 1.00 97.88 76 VAL A N 1
ATOM 643 C CA . VAL A 1 76 ? 2.535 5.661 -16.734 1.00 97.88 76 VAL A CA 1
ATOM 644 C C . VAL A 1 76 ? 1.019 5.674 -16.528 1.00 97.88 76 VAL A C 1
ATOM 646 O O . VAL A 1 76 ? 0.520 6.372 -15.644 1.00 97.88 76 VAL A O 1
ATOM 649 N N . LEU A 1 77 ? 0.289 4.879 -17.315 1.00 97.94 77 LEU A N 1
ATOM 650 C CA . LEU A 1 77 ? -1.173 4.803 -17.252 1.00 97.94 77 LEU A CA 1
ATOM 651 C C . LEU A 1 77 ? -1.643 4.210 -15.920 1.00 97.94 77 LEU A C 1
ATOM 653 O O . LEU A 1 77 ? -2.611 4.688 -15.332 1.00 97.94 77 LEU A O 1
ATOM 657 N N . PHE A 1 78 ? -0.943 3.191 -15.423 1.00 98.31 78 PHE A N 1
ATOM 658 C CA . PHE A 1 78 ? -1.273 2.538 -14.160 1.00 98.31 78 PHE A CA 1
ATOM 659 C C . PHE A 1 78 ? -1.056 3.451 -12.954 1.00 98.31 78 PHE A C 1
ATOM 661 O O . PHE A 1 78 ? -1.914 3.519 -12.073 1.00 98.31 78 PHE A O 1
ATOM 668 N N . THR A 1 79 ? 0.044 4.209 -12.952 1.00 98.38 79 THR A N 1
ATOM 669 C CA . THR A 1 79 ? 0.325 5.207 -11.912 1.00 98.38 79 THR A CA 1
ATOM 670 C C . THR A 1 79 ? -0.772 6.268 -11.894 1.00 98.38 79 THR A C 1
ATOM 672 O O . THR A 1 79 ? -1.388 6.482 -10.852 1.00 98.38 79 THR A O 1
ATOM 675 N N . ASP A 1 80 ? -1.095 6.855 -13.051 1.00 97.88 80 ASP A N 1
ATOM 676 C CA . ASP A 1 80 ? -2.155 7.866 -13.171 1.00 97.88 80 ASP A CA 1
ATOM 677 C C . ASP A 1 80 ? -3.526 7.324 -12.722 1.00 97.88 80 ASP A C 1
ATOM 679 O O . ASP A 1 80 ? -4.255 7.995 -11.986 1.00 97.88 80 ASP A O 1
ATOM 683 N N . ALA A 1 81 ? -3.860 6.079 -13.076 1.00 98.06 81 ALA A N 1
ATOM 684 C CA . ALA A 1 81 ? -5.095 5.434 -12.640 1.00 98.06 81 ALA A CA 1
ATOM 685 C C . ALA A 1 81 ? -5.171 5.300 -11.110 1.00 98.06 81 ALA A C 1
ATOM 687 O O . ALA A 1 81 ? -6.180 5.676 -10.498 1.00 98.06 81 ALA A O 1
ATOM 688 N N . ILE A 1 82 ? -4.112 4.792 -10.468 1.00 98.00 82 ILE A N 1
ATOM 689 C CA . ILE A 1 82 ? -4.071 4.640 -9.007 1.00 98.00 82 ILE A CA 1
ATOM 690 C C . ILE A 1 82 ? -4.148 6.000 -8.323 1.00 98.00 82 ILE A C 1
ATOM 692 O O . ILE A 1 82 ? -4.879 6.140 -7.349 1.00 98.00 82 ILE A O 1
ATOM 696 N N . GLU A 1 83 ? -3.491 7.024 -8.860 1.00 97.50 83 GLU A N 1
ATOM 697 C CA . GLU A 1 83 ? -3.529 8.359 -8.271 1.00 97.50 83 GLU A CA 1
ATOM 698 C C . GLU A 1 83 ? -4.919 8.999 -8.277 1.00 97.50 83 GLU A C 1
ATOM 700 O O . GLU A 1 83 ? -5.269 9.696 -7.316 1.00 97.50 83 GLU A O 1
ATOM 705 N N . ARG A 1 84 ? -5.706 8.750 -9.331 1.00 96.06 84 ARG A N 1
ATOM 706 C CA . ARG A 1 84 ? -7.060 9.298 -9.500 1.00 96.06 84 ARG A CA 1
ATOM 707 C C . ARG A 1 84 ? -8.121 8.566 -8.688 1.00 96.06 84 ARG A C 1
ATOM 709 O O . ARG A 1 84 ? -9.073 9.202 -8.247 1.00 96.06 84 ARG A O 1
ATOM 716 N N . TRP A 1 85 ? -7.958 7.261 -8.458 1.00 97.19 85 TRP A N 1
ATOM 717 C CA . TRP A 1 85 ? -8.963 6.416 -7.791 1.00 97.19 85 TRP A CA 1
ATOM 718 C C . TRP A 1 85 ? -10.346 6.423 -8.483 1.00 97.19 85 TRP A C 1
ATOM 720 O O . TRP A 1 85 ? -11.376 6.360 -7.809 1.00 97.19 85 TRP A O 1
ATOM 730 N N . GLU A 1 86 ? -10.385 6.508 -9.817 1.00 94.06 86 GLU A N 1
ATOM 731 C CA . GLU A 1 86 ? -11.619 6.585 -10.611 1.00 94.06 86 GLU A CA 1
ATOM 732 C C . GLU A 1 86 ? -11.844 5.327 -11.464 1.00 94.06 86 GLU A C 1
ATOM 734 O O . GLU A 1 86 ? -10.952 4.875 -12.178 1.00 94.06 86 GLU A O 1
ATOM 739 N N . ASN A 1 87 ? -13.082 4.818 -11.501 1.00 91.94 87 ASN A N 1
ATOM 740 C CA . ASN A 1 87 ? -13.446 3.678 -12.361 1.00 91.94 87 ASN A CA 1
ATOM 741 C C . ASN A 1 87 ? -13.215 3.957 -13.859 1.00 91.94 87 ASN A C 1
ATOM 743 O O . ASN A 1 87 ? -12.925 3.040 -14.617 1.00 91.94 87 ASN A O 1
ATOM 747 N N . SER A 1 88 ? -13.325 5.218 -14.290 1.00 92.94 88 SER A N 1
ATOM 748 C CA . SER A 1 88 ? -13.081 5.655 -15.675 1.00 92.94 88 SER A CA 1
ATOM 749 C C . SER A 1 88 ? -11.649 5.377 -16.151 1.00 92.94 88 SER A C 1
ATOM 751 O O . SER A 1 88 ? -11.409 5.274 -17.353 1.00 92.94 88 SER A O 1
ATOM 753 N N . ALA A 1 89 ? -10.688 5.240 -15.231 1.00 93.25 89 ALA A N 1
ATOM 754 C CA . ALA A 1 89 ? -9.306 4.939 -15.579 1.00 93.25 89 ALA A CA 1
ATOM 755 C C . ALA A 1 89 ? -9.120 3.487 -16.060 1.00 93.25 89 ALA A C 1
ATOM 757 O O . ALA A 1 89 ? -8.173 3.213 -16.794 1.00 93.25 89 ALA A O 1
ATOM 758 N N . LEU A 1 90 ? -10.045 2.568 -15.736 1.00 92.94 90 LEU A N 1
ATOM 759 C CA . LEU A 1 90 ? -9.991 1.168 -16.182 1.00 92.94 90 LEU A CA 1
ATOM 760 C C . LEU A 1 90 ? -9.955 1.038 -17.703 1.00 92.94 90 LEU A C 1
ATOM 762 O O . LEU A 1 90 ? -9.272 0.161 -18.223 1.00 92.94 90 LEU A O 1
ATOM 766 N N . ASP A 1 91 ? -10.662 1.901 -18.429 1.00 92.75 91 ASP A N 1
ATOM 767 C CA . ASP A 1 91 ? -10.766 1.805 -19.888 1.00 92.75 91 ASP A CA 1
ATOM 768 C C . ASP A 1 91 ? -9.424 2.034 -20.598 1.00 92.75 91 ASP A C 1
ATOM 770 O O . ASP A 1 91 ? -9.243 1.579 -21.727 1.00 92.75 91 ASP A O 1
ATOM 774 N N . GLN A 1 92 ? -8.479 2.691 -19.922 1.00 93.06 92 GLN A N 1
ATOM 775 C CA . GLN A 1 92 ? -7.169 3.062 -20.458 1.00 93.06 92 GLN A CA 1
ATOM 776 C C . GLN A 1 92 ? -6.087 2.007 -20.188 1.00 93.06 92 GLN A C 1
ATOM 778 O O . GLN A 1 92 ? -5.019 2.071 -20.789 1.00 93.06 92 GLN A O 1
ATOM 783 N N . LEU A 1 93 ? -6.343 1.040 -19.301 1.00 96.62 93 LEU A N 1
ATOM 784 C CA . LEU A 1 93 ? -5.340 0.068 -18.865 1.00 96.62 93 LEU A CA 1
ATOM 785 C C . LEU A 1 93 ? -5.332 -1.205 -19.732 1.00 96.62 93 LEU A C 1
ATOM 787 O O . LEU A 1 93 ? -6.374 -1.606 -20.254 1.00 96.62 93 LEU A O 1
ATOM 791 N N . PRO A 1 94 ? -4.195 -1.909 -19.846 1.00 95.94 94 PRO A N 1
ATOM 792 C CA . PRO A 1 94 ? -4.154 -3.284 -20.341 1.00 95.94 94 PRO A CA 1
ATOM 793 C C . PRO A 1 94 ? -5.000 -4.235 -19.481 1.00 95.94 94 PRO A C 1
ATOM 795 O O . PRO A 1 94 ? -5.156 -4.031 -18.278 1.00 95.94 94 PRO A O 1
ATOM 798 N N . GLU A 1 95 ? -5.509 -5.319 -20.074 1.00 94.69 95 GLU A N 1
ATOM 799 C CA . GLU A 1 95 ? -6.475 -6.223 -19.422 1.00 94.69 95 GLU A CA 1
ATOM 800 C C . GLU A 1 95 ? -5.992 -6.766 -18.064 1.00 94.69 95 GLU A C 1
ATOM 802 O O . GLU A 1 95 ? -6.750 -6.803 -17.096 1.00 94.69 95 GLU A O 1
ATOM 807 N N . TYR A 1 96 ? -4.715 -7.136 -17.947 1.00 95.12 96 TYR A N 1
ATOM 808 C CA . TYR A 1 96 ? -4.166 -7.659 -16.692 1.00 95.12 96 TYR A CA 1
ATOM 809 C C . TYR A 1 96 ? -4.069 -6.577 -15.598 1.00 95.12 96 TYR A C 1
ATOM 811 O O . TYR A 1 96 ? -4.368 -6.847 -14.432 1.00 95.12 96 TYR A O 1
ATOM 819 N N . MET A 1 97 ? -3.729 -5.336 -15.968 1.00 97.31 97 MET A N 1
ATOM 820 C CA . MET A 1 97 ? -3.719 -4.195 -15.050 1.00 97.31 97 MET A CA 1
ATOM 821 C C . MET A 1 97 ? -5.136 -3.809 -14.629 1.00 97.31 97 MET A C 1
ATOM 823 O O . MET A 1 97 ? -5.331 -3.450 -13.470 1.00 97.31 97 MET A O 1
ATOM 827 N N . LYS A 1 98 ? -6.140 -3.946 -15.512 1.00 97.25 98 LYS A N 1
ATOM 828 C CA . LYS A 1 98 ? -7.553 -3.739 -15.147 1.00 97.25 98 LYS A CA 1
ATOM 829 C C . LYS A 1 98 ? -7.983 -4.671 -14.025 1.00 97.25 98 LYS A C 1
ATOM 831 O O . LYS A 1 98 ? -8.623 -4.221 -13.080 1.00 97.25 98 LYS A O 1
ATOM 836 N N . LEU A 1 99 ? -7.607 -5.951 -14.098 1.00 96.44 99 LEU A N 1
ATOM 837 C CA . LEU A 1 99 ? -7.919 -6.928 -13.050 1.00 96.44 99 LEU A CA 1
ATOM 838 C C . LEU A 1 99 ? -7.332 -6.508 -11.696 1.00 96.44 99 LEU A C 1
ATOM 840 O O . LEU A 1 99 ? -8.035 -6.540 -10.684 1.00 96.44 99 LEU A O 1
ATOM 844 N N . CYS A 1 100 ? -6.063 -6.089 -11.680 1.00 97.31 100 CYS A N 1
ATOM 845 C CA . CYS A 1 100 ? -5.403 -5.615 -10.466 1.00 97.31 100 CYS A CA 1
ATOM 846 C C . CYS A 1 100 ? -6.024 -4.307 -9.948 1.00 97.31 100 CYS A C 1
ATOM 848 O O . CYS A 1 100 ? -6.322 -4.191 -8.759 1.00 97.31 100 CYS A O 1
ATOM 850 N N . TYR A 1 101 ? -6.255 -3.333 -10.831 1.00 98.25 101 TYR A N 1
ATOM 851 C CA . TYR A 1 101 ? -6.800 -2.026 -10.469 1.00 98.25 101 TYR A CA 1
ATOM 852 C C . TYR A 1 101 ? -8.239 -2.121 -9.956 1.00 98.25 101 TYR A C 1
ATOM 854 O O . TYR A 1 101 ? -8.555 -1.531 -8.927 1.00 98.25 101 TYR A O 1
ATOM 862 N N . GLN A 1 102 ? -9.093 -2.921 -10.600 1.00 97.94 102 GLN A N 1
ATOM 863 C CA . GLN A 1 102 ? -10.456 -3.164 -10.130 1.00 97.94 102 GLN A CA 1
ATOM 864 C C . GLN A 1 102 ? -10.450 -3.766 -8.721 1.00 97.94 102 GLN A C 1
ATOM 866 O O . GLN A 1 102 ? -11.149 -3.276 -7.840 1.00 97.94 102 GLN A O 1
ATOM 871 N N . ALA A 1 103 ? -9.614 -4.780 -8.476 1.00 97.75 103 ALA A N 1
ATOM 872 C CA . ALA A 1 103 ? -9.499 -5.381 -7.150 1.00 97.75 103 ALA A CA 1
ATOM 873 C C . ALA A 1 103 ? -8.995 -4.379 -6.097 1.00 97.75 103 ALA A C 1
ATOM 875 O O . ALA A 1 103 ? -9.469 -4.389 -4.960 1.00 97.75 103 ALA A O 1
ATOM 876 N N . LEU A 1 104 ? -8.063 -3.493 -6.467 1.00 98.44 104 LEU A N 1
ATOM 877 C CA . LEU A 1 104 ? -7.590 -2.416 -5.598 1.00 98.44 104 LEU A CA 1
ATOM 878 C C . LEU A 1 104 ? -8.723 -1.433 -5.264 1.00 98.44 104 LEU A C 1
ATOM 880 O O . LEU A 1 104 ? -8.918 -1.109 -4.090 1.00 98.44 104 LEU A O 1
ATOM 884 N N . LEU A 1 105 ? -9.493 -0.998 -6.265 1.00 98.31 105 LEU A N 1
ATOM 885 C CA . LEU A 1 105 ? -10.658 -0.134 -6.071 1.00 98.31 105 LEU A CA 1
ATOM 886 C C . LEU A 1 105 ? -11.688 -0.791 -5.153 1.00 98.31 105 LEU A C 1
ATOM 888 O O . LEU A 1 105 ? -12.139 -0.156 -4.206 1.00 98.31 105 LEU A O 1
ATOM 892 N N . ASP A 1 106 ? -12.000 -2.070 -5.356 1.00 97.81 106 ASP A N 1
ATOM 893 C CA . ASP A 1 106 ? -12.951 -2.810 -4.521 1.00 97.81 106 ASP A CA 1
ATOM 894 C C . ASP A 1 106 ? -12.490 -2.886 -3.056 1.00 97.81 106 ASP A C 1
ATOM 896 O O . ASP A 1 106 ? -13.296 -2.739 -2.132 1.00 97.81 106 ASP A O 1
ATOM 900 N N . VAL A 1 107 ? -11.183 -3.067 -2.816 1.00 98.06 107 VAL A N 1
ATOM 901 C CA . VAL A 1 107 ? -10.607 -3.021 -1.463 1.00 98.06 107 VAL A CA 1
ATOM 902 C C . VAL A 1 107 ? -10.801 -1.641 -0.842 1.00 98.06 107 VAL A C 1
ATOM 904 O O . VAL A 1 107 ? -11.277 -1.556 0.290 1.00 98.06 107 VAL A O 1
ATOM 907 N N . TYR A 1 108 ? -10.468 -0.564 -1.554 1.00 98.19 108 TYR A N 1
ATOM 908 C CA . TYR A 1 108 ? -10.593 0.793 -1.017 1.00 98.19 108 TYR A CA 1
ATOM 909 C C . TYR A 1 108 ? -12.045 1.259 -0.874 1.00 98.19 108 TYR A C 1
ATOM 911 O O . TYR A 1 108 ? -12.342 1.971 0.081 1.00 98.19 108 TYR A O 1
ATOM 919 N N . ASN A 1 109 ? -12.954 0.806 -1.736 1.00 97.50 109 ASN A N 1
ATOM 920 C CA . ASN A 1 109 ? -14.393 1.036 -1.604 1.00 97.50 109 ASN A CA 1
ATOM 921 C C . ASN A 1 109 ? -14.944 0.328 -0.360 1.00 97.50 109 ASN A C 1
ATOM 923 O O . ASN A 1 109 ? -15.660 0.941 0.424 1.00 97.50 109 ASN A O 1
ATOM 927 N N . MET A 1 110 ? -14.532 -0.920 -0.104 1.00 96.44 110 MET A N 1
ATOM 928 C CA . MET A 1 110 ? -14.880 -1.619 1.139 1.00 96.44 110 MET A CA 1
ATOM 929 C C . MET A 1 110 ? -14.363 -0.874 2.376 1.00 96.44 110 MET A C 1
ATOM 931 O O . MET A 1 110 ? -15.084 -0.754 3.364 1.00 96.44 110 MET A O 1
ATOM 935 N N . ILE A 1 111 ? -13.131 -0.354 2.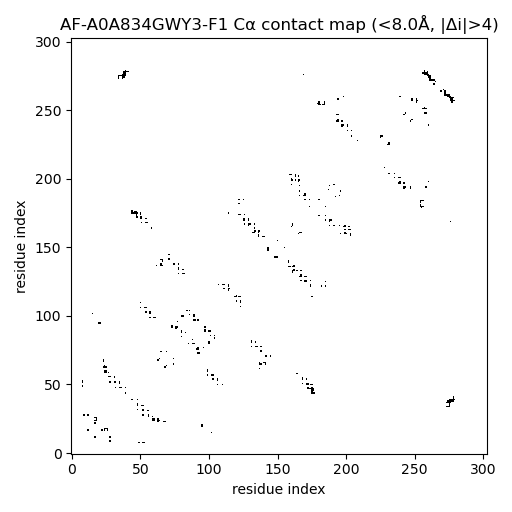335 1.00 97.19 111 ILE A N 1
ATOM 936 C CA . ILE A 1 111 ? -12.587 0.459 3.432 1.00 97.19 111 ILE A CA 1
ATOM 937 C C . ILE A 1 111 ? -13.438 1.721 3.630 1.00 97.19 111 ILE A C 1
ATOM 939 O O . ILE A 1 111 ? -13.785 2.041 4.766 1.00 97.19 111 ILE A O 1
ATOM 943 N N . ASP A 1 112 ? -13.783 2.417 2.547 1.00 96.94 112 ASP A N 1
ATOM 944 C CA . ASP A 1 112 ? -14.602 3.632 2.581 1.00 96.94 112 ASP A CA 1
ATOM 945 C C . ASP A 1 112 ? -15.981 3.380 3.186 1.00 96.94 112 ASP A C 1
ATOM 947 O O . ASP A 1 112 ? -16.370 4.067 4.128 1.00 96.94 112 ASP A O 1
ATOM 951 N N . GLU A 1 113 ? -16.668 2.321 2.760 1.00 97.00 113 GLU A N 1
ATOM 952 C CA . GLU A 1 113 ? -17.958 1.925 3.321 1.00 97.00 113 GLU A CA 1
ATOM 953 C C . GLU A 1 113 ? -17.892 1.673 4.834 1.00 97.00 113 GLU A C 1
ATOM 955 O O . GLU A 1 113 ? -18.784 2.100 5.571 1.00 97.00 113 GLU A O 1
ATOM 960 N N . GLU A 1 114 ? -16.852 0.991 5.324 1.00 95.69 114 GLU A N 1
ATOM 961 C CA . GLU A 1 114 ? -16.688 0.756 6.764 1.00 95.69 114 GLU A CA 1
ATOM 962 C C . GLU A 1 114 ? -16.361 2.053 7.517 1.00 95.69 114 GLU A C 1
ATOM 964 O O . GLU A 1 114 ? -16.918 2.307 8.585 1.00 95.69 114 GLU A O 1
ATOM 969 N N . MET A 1 115 ? -15.508 2.915 6.956 1.00 96.12 115 MET A N 1
ATOM 970 C CA . MET A 1 115 ? -15.140 4.183 7.591 1.00 96.12 115 MET A CA 1
ATOM 971 C C . MET A 1 115 ? -16.288 5.200 7.590 1.00 96.12 115 MET A C 1
ATOM 973 O O . MET A 1 115 ? -16.417 5.970 8.544 1.00 96.12 115 MET A O 1
ATOM 977 N N . VAL A 1 116 ? -17.156 5.198 6.575 1.00 96.12 116 VAL A N 1
ATOM 978 C CA . VAL A 1 116 ? -18.361 6.040 6.518 1.00 96.12 116 VAL A CA 1
ATOM 979 C C . VAL A 1 116 ? -19.338 5.671 7.633 1.00 96.12 116 VAL A C 1
ATOM 981 O O . VAL A 1 116 ? -19.837 6.568 8.315 1.00 96.12 116 VAL A O 1
ATOM 984 N N . LYS A 1 117 ? -19.567 4.373 7.884 1.00 93.38 117 LYS A N 1
ATOM 985 C CA . LYS A 1 117 ? -20.450 3.905 8.974 1.00 93.38 117 LYS A CA 1
ATOM 986 C C . LYS A 1 117 ? -19.992 4.392 10.349 1.00 93.38 117 LYS A C 1
ATOM 988 O O . LYS A 1 117 ? -20.823 4.637 11.218 1.00 93.38 117 LYS A O 1
ATOM 993 N N . GLU A 1 118 ? -18.684 4.543 10.538 1.00 90.88 118 GLU A N 1
ATOM 994 C CA . GLU A 1 118 ? -18.084 4.999 11.793 1.00 90.88 118 GLU A CA 1
ATOM 995 C C . GLU A 1 118 ? -17.857 6.523 11.854 1.00 90.88 118 GLU A C 1
ATOM 997 O O . GLU A 1 118 ? -17.319 7.018 12.843 1.00 90.88 118 GLU A O 1
ATOM 1002 N N . GLY A 1 119 ? -18.236 7.283 10.817 1.00 92.31 119 GLY A N 1
ATOM 1003 C CA . GLY A 1 119 ? -17.997 8.731 10.750 1.00 92.31 119 GLY A CA 1
ATOM 1004 C C . GLY A 1 119 ? -16.514 9.112 10.628 1.00 92.31 119 GLY A C 1
ATOM 1005 O O . GLY A 1 119 ? -16.103 10.179 11.081 1.00 92.31 119 GLY A O 1
ATOM 1006 N N . ARG A 1 120 ? -15.690 8.230 10.047 1.00 94.06 120 ARG A N 1
ATOM 1007 C CA . ARG A 1 120 ? -14.217 8.316 9.982 1.00 94.06 120 ARG A CA 1
ATOM 1008 C C . ARG A 1 120 ? -13.675 8.276 8.548 1.00 94.06 120 ARG A C 1
ATOM 1010 O O . ARG A 1 120 ? -12.532 7.876 8.334 1.00 94.06 120 ARG A O 1
ATOM 1017 N N . SER A 1 121 ? -14.465 8.708 7.564 1.00 93.81 121 SER A N 1
ATOM 1018 C CA . SER A 1 121 ? -14.109 8.673 6.130 1.00 93.81 121 SER A CA 1
ATOM 1019 C C . SER A 1 121 ? -12.760 9.331 5.807 1.00 93.81 121 SER A C 1
ATOM 1021 O O . SER A 1 121 ? -12.030 8.858 4.939 1.00 93.81 121 SER A O 1
ATOM 1023 N N . TYR A 1 122 ? -12.357 10.358 6.566 1.00 94.94 122 TYR A N 1
ATOM 1024 C CA . TYR A 1 122 ? -11.056 11.018 6.406 1.00 94.94 122 TYR A CA 1
ATOM 1025 C C . TYR A 1 122 ? -9.859 10.050 6.476 1.00 94.94 122 TYR A C 1
ATOM 1027 O O . TYR A 1 122 ? -8.834 10.306 5.846 1.00 94.94 122 TYR A O 1
ATOM 1035 N N . ARG A 1 123 ? -9.973 8.924 7.201 1.00 95.94 123 ARG A N 1
ATOM 1036 C CA . ARG A 1 123 ? -8.898 7.925 7.338 1.00 95.94 123 ARG A CA 1
ATOM 1037 C C . ARG A 1 123 ? -8.535 7.277 6.003 1.00 95.94 123 ARG A C 1
ATOM 1039 O O . ARG A 1 123 ? -7.370 6.964 5.769 1.00 95.94 123 ARG A O 1
ATOM 1046 N N . VAL A 1 124 ? -9.512 7.120 5.110 1.00 97.00 124 VAL A N 1
ATOM 1047 C CA . VAL A 1 124 ? -9.299 6.519 3.785 1.00 97.00 124 VAL A CA 1
ATOM 1048 C C . VAL A 1 124 ? -8.434 7.418 2.914 1.00 97.00 124 VAL A C 1
ATOM 1050 O O . VAL A 1 124 ? -7.574 6.922 2.193 1.00 97.00 124 VAL A O 1
ATOM 1053 N N . ASN A 1 125 ? -8.580 8.738 3.042 1.00 96.94 125 ASN A N 1
ATOM 1054 C CA . ASN A 1 125 ? -7.762 9.696 2.299 1.00 96.94 125 ASN A CA 1
ATOM 1055 C C . ASN A 1 125 ? -6.278 9.597 2.673 1.00 96.94 125 ASN A C 1
ATOM 1057 O O . ASN A 1 125 ? -5.425 9.680 1.792 1.00 96.94 125 ASN A O 1
ATOM 1061 N N . TYR A 1 126 ? -5.957 9.351 3.949 1.00 97.44 126 TYR A N 1
ATOM 1062 C CA . TYR A 1 126 ? -4.576 9.097 4.367 1.00 97.44 126 TYR A CA 1
ATOM 1063 C C . TYR A 1 126 ? -4.024 7.806 3.748 1.00 97.44 126 TYR A C 1
ATOM 1065 O O . TYR A 1 126 ? -2.920 7.817 3.207 1.00 97.44 126 TYR A O 1
ATOM 1073 N N . ALA A 1 127 ? -4.800 6.717 3.754 1.00 97.38 127 ALA A N 1
ATOM 1074 C CA . ALA A 1 127 ? -4.386 5.453 3.140 1.00 97.38 127 ALA A CA 1
ATOM 1075 C C . ALA A 1 127 ? -4.220 5.557 1.611 1.00 97.38 127 ALA A C 1
ATOM 1077 O O . ALA A 1 127 ? -3.257 5.023 1.062 1.00 97.38 127 ALA A O 1
ATOM 1078 N N . LYS A 1 128 ? -5.122 6.270 0.918 1.00 98.25 128 LYS A N 1
ATOM 1079 C CA . LYS A 1 128 ? -5.017 6.550 -0.525 1.00 98.25 128 LYS A CA 1
ATOM 1080 C C . LYS A 1 128 ? -3.788 7.401 -0.836 1.00 98.25 128 LYS A C 1
ATOM 1082 O O . LYS A 1 128 ? -3.011 7.057 -1.715 1.00 98.25 128 LYS A O 1
ATOM 1087 N N . SER A 1 129 ? -3.560 8.464 -0.064 1.00 97.88 129 SER A N 1
ATOM 1088 C CA . SER A 1 129 ? -2.380 9.326 -0.209 1.00 97.88 129 SER A CA 1
ATOM 1089 C C . SER A 1 129 ? -1.074 8.549 -0.017 1.00 97.88 129 SER A C 1
ATOM 1091 O O . SER A 1 129 ? -0.132 8.714 -0.792 1.00 97.88 129 SER A O 1
ATOM 1093 N N . ALA A 1 130 ? -1.020 7.650 0.969 1.00 97.06 130 ALA A N 1
ATOM 1094 C CA . ALA A 1 130 ? 0.151 6.815 1.202 1.00 97.06 130 ALA A CA 1
ATOM 1095 C C . ALA A 1 130 ? 0.395 5.797 0.071 1.00 97.06 130 ALA A C 1
ATOM 1097 O O . ALA A 1 130 ? 1.541 5.606 -0.328 1.00 97.06 130 ALA A O 1
ATOM 1098 N N . MET A 1 131 ? -0.663 5.202 -0.493 1.00 98.44 131 MET A N 1
ATOM 1099 C CA . MET A 1 131 ? -0.557 4.350 -1.684 1.00 98.44 131 MET A CA 1
ATOM 1100 C C . MET A 1 131 ? -0.103 5.144 -2.916 1.00 98.44 131 MET A C 1
ATOM 1102 O O . MET A 1 131 ? 0.780 4.687 -3.631 1.00 98.44 131 MET A O 1
ATOM 1106 N N . ASN A 1 132 ? -0.617 6.361 -3.124 1.00 98.50 132 ASN A N 1
ATOM 1107 C CA . ASN A 1 132 ? -0.180 7.231 -4.221 1.00 98.50 132 ASN A CA 1
ATOM 1108 C C . ASN A 1 132 ? 1.322 7.545 -4.128 1.00 98.50 132 ASN A C 1
ATOM 1110 O O . ASN A 1 132 ? 2.028 7.512 -5.132 1.00 98.50 132 ASN A O 1
ATOM 1114 N N . LYS A 1 133 ? 1.837 7.824 -2.922 1.00 98.00 133 LYS A N 1
ATOM 1115 C CA . LYS A 1 133 ? 3.283 8.013 -2.705 1.00 98.00 133 LYS A CA 1
ATOM 1116 C C . LYS A 1 133 ? 4.080 6.755 -3.057 1.00 98.00 133 LYS A C 1
ATOM 1118 O O . LYS A 1 133 ? 5.131 6.877 -3.677 1.00 98.00 133 LYS A O 1
ATOM 1123 N N . LEU A 1 134 ? 3.573 5.579 -2.682 1.00 97.94 134 LEU A N 1
ATOM 1124 C CA . LEU A 1 134 ? 4.213 4.298 -2.967 1.00 97.94 134 LEU A CA 1
ATOM 1125 C C . LEU A 1 134 ? 4.315 4.032 -4.474 1.00 97.94 134 LEU A C 1
ATOM 1127 O O . LEU A 1 134 ? 5.409 3.795 -4.969 1.00 97.94 134 LEU A O 1
ATOM 1131 N N . VAL A 1 135 ? 3.210 4.140 -5.216 1.00 98.25 135 VAL A N 1
ATOM 1132 C CA . VAL A 1 135 ? 3.214 3.838 -6.660 1.00 98.25 135 VAL A CA 1
ATOM 1133 C C . VAL A 1 135 ? 4.027 4.839 -7.476 1.00 98.25 135 VAL A C 1
ATOM 1135 O O . VAL A 1 135 ? 4.648 4.456 -8.460 1.00 98.25 135 VAL A O 1
ATOM 1138 N N . ARG A 1 136 ? 4.109 6.105 -7.041 1.00 98.50 136 ARG A N 1
ATOM 1139 C CA . ARG A 1 136 ? 5.041 7.080 -7.633 1.00 98.50 136 ARG A CA 1
ATOM 1140 C C . ARG A 1 136 ? 6.496 6.657 -7.452 1.00 98.50 136 ARG A C 1
ATOM 1142 O O . ARG A 1 136 ? 7.290 6.844 -8.364 1.00 98.50 136 ARG A O 1
ATOM 1149 N N . ALA A 1 137 ? 6.838 6.128 -6.280 1.00 97.25 137 ALA A N 1
ATOM 1150 C CA . ALA A 1 137 ? 8.188 5.670 -5.990 1.00 97.25 137 ALA A CA 1
ATOM 1151 C C . ALA A 1 137 ? 8.522 4.389 -6.775 1.00 97.25 137 ALA A C 1
ATOM 1153 O O . ALA A 1 137 ? 9.584 4.330 -7.381 1.00 97.25 137 ALA A O 1
ATOM 1154 N N . TYR A 1 138 ? 7.586 3.435 -6.877 1.00 97.44 138 TYR A N 1
ATOM 1155 C CA . TYR A 1 138 ? 7.741 2.271 -7.761 1.00 97.44 138 TYR A CA 1
ATOM 1156 C C . TYR A 1 138 ? 7.926 2.672 -9.223 1.00 97.44 138 TYR A C 1
ATOM 1158 O O . TYR A 1 138 ? 8.769 2.121 -9.923 1.00 97.44 138 TYR A O 1
ATOM 1166 N N . PHE A 1 139 ? 7.171 3.668 -9.691 1.00 97.75 139 PHE A N 1
ATOM 1167 C CA . PHE A 1 139 ? 7.343 4.178 -11.044 1.00 97.75 139 PHE A CA 1
ATOM 1168 C C . PHE A 1 139 ? 8.731 4.793 -11.265 1.00 97.75 139 PHE A C 1
ATOM 1170 O O . PHE A 1 139 ? 9.290 4.668 -12.351 1.00 97.75 139 PHE A O 1
ATOM 1177 N N . GLU A 1 140 ? 9.301 5.443 -10.250 1.00 96.19 140 GLU A N 1
ATOM 1178 C CA . GLU A 1 140 ? 10.655 5.992 -10.324 1.00 96.19 140 GLU A CA 1
ATOM 1179 C C . GLU A 1 140 ? 11.724 4.888 -10.384 1.00 96.19 140 GLU A C 1
ATOM 1181 O O . GLU A 1 140 ? 12.617 4.968 -11.224 1.00 96.19 140 GLU A O 1
ATOM 1186 N N . GLU A 1 141 ? 11.597 3.817 -9.590 1.00 91.50 141 GLU A N 1
ATOM 1187 C CA . GLU A 1 141 ? 12.484 2.642 -9.695 1.00 91.50 141 GLU A CA 1
ATOM 1188 C C . GLU A 1 141 ? 12.390 1.977 -11.073 1.00 91.50 141 GLU A C 1
ATOM 1190 O O . GLU A 1 141 ? 13.415 1.659 -11.681 1.00 91.50 141 GLU A O 1
ATOM 1195 N N . ALA A 1 142 ? 11.176 1.843 -11.615 1.00 92.50 142 ALA A N 1
ATOM 1196 C CA . ALA A 1 142 ? 10.963 1.287 -12.947 1.00 92.50 142 ALA A CA 1
ATOM 1197 C C . ALA A 1 142 ? 11.633 2.132 -14.047 1.00 92.50 142 ALA A C 1
ATOM 1199 O O . ALA A 1 142 ? 12.209 1.575 -14.985 1.00 92.50 142 ALA A O 1
ATOM 1200 N N . LYS A 1 143 ? 11.626 3.470 -13.930 1.00 93.88 143 LYS A N 1
ATOM 1201 C CA . LYS A 1 143 ? 12.385 4.345 -14.844 1.00 93.88 143 LYS A CA 1
ATOM 1202 C C . LYS A 1 143 ? 13.881 4.111 -14.731 1.00 93.88 143 LYS A C 1
ATOM 1204 O O . LYS A 1 143 ? 14.535 3.961 -15.758 1.00 93.88 143 LYS A O 1
ATOM 1209 N N . TRP A 1 144 ? 14.418 4.062 -13.510 1.00 91.44 144 TRP A N 1
ATOM 1210 C CA . TRP A 1 144 ? 15.848 3.827 -13.306 1.00 91.44 144 TRP A CA 1
ATOM 1211 C C . TRP A 1 144 ? 16.286 2.503 -13.928 1.00 91.44 144 TRP A C 1
ATOM 1213 O O . TRP A 1 144 ? 17.283 2.467 -14.648 1.00 91.44 144 TRP A O 1
ATOM 1223 N N . CYS A 1 145 ? 15.498 1.445 -13.725 1.00 88.25 145 CYS A N 1
ATOM 1224 C CA . CYS A 1 145 ? 15.735 0.142 -14.333 1.00 88.25 145 CYS A CA 1
ATOM 1225 C C . CYS A 1 145 ? 15.702 0.213 -15.869 1.00 88.25 145 CYS A C 1
ATOM 1227 O O . CYS A 1 145 ? 16.631 -0.252 -16.529 1.00 88.25 145 CYS A O 1
ATOM 1229 N N . HIS A 1 146 ? 14.675 0.847 -16.444 1.00 89.25 146 HIS A N 1
ATOM 1230 C CA . HIS A 1 146 ? 14.513 0.967 -17.894 1.00 89.25 146 HIS A CA 1
ATOM 1231 C C . HIS A 1 146 ? 15.635 1.777 -18.563 1.00 89.25 146 HIS A C 1
ATOM 1233 O O . HIS A 1 146 ? 16.100 1.427 -19.647 1.00 89.25 146 HIS A O 1
ATOM 1239 N N . GLU A 1 147 ? 16.078 2.860 -17.923 1.00 91.38 147 GLU A N 1
ATOM 1240 C CA . GLU A 1 147 ? 17.124 3.753 -18.433 1.00 91.38 147 GLU A CA 1
ATOM 1241 C C . GLU A 1 147 ? 18.547 3.240 -18.144 1.00 91.38 147 GLU A C 1
ATOM 1243 O O . GLU A 1 147 ? 19.519 3.809 -18.646 1.00 91.38 147 GLU A O 1
ATOM 1248 N N . GLY A 1 148 ? 18.691 2.182 -17.337 1.00 88.06 148 GLY A N 1
ATOM 1249 C CA . GLY A 1 148 ? 19.987 1.729 -16.824 1.00 88.06 148 GLY A CA 1
ATOM 1250 C C . GLY A 1 148 ? 20.666 2.774 -15.929 1.00 88.06 148 GLY A C 1
ATOM 1251 O O . GLY A 1 148 ? 21.896 2.825 -15.857 1.00 88.06 148 GLY A O 1
ATOM 1252 N N . TYR A 1 149 ? 19.880 3.647 -15.291 1.00 87.06 149 TYR A N 1
ATOM 1253 C CA . TYR A 1 149 ? 20.385 4.688 -14.403 1.00 87.06 149 TYR A CA 1
ATOM 1254 C C . TYR A 1 149 ? 20.771 4.090 -13.051 1.00 87.06 149 TYR A C 1
ATOM 1256 O O . TYR A 1 149 ? 19.972 3.418 -12.401 1.00 87.06 149 TYR A O 1
ATOM 1264 N N . VAL A 1 150 ? 21.991 4.383 -12.603 1.00 88.06 150 VAL A N 1
ATOM 1265 C CA . VAL A 1 150 ? 22.478 3.984 -11.281 1.00 88.06 150 VAL A CA 1
ATOM 1266 C C . VAL A 1 150 ? 22.431 5.209 -10.361 1.00 88.06 150 VAL A C 1
ATOM 1268 O O . VAL A 1 150 ? 23.266 6.106 -10.518 1.00 88.06 150 VAL A O 1
ATOM 1271 N N . PRO A 1 151 ? 21.473 5.285 -9.419 1.00 85.06 151 PRO A N 1
ATOM 1272 C CA . PRO A 1 151 ? 21.365 6.410 -8.497 1.00 85.06 151 PRO A CA 1
ATOM 1273 C C . PRO A 1 151 ? 22.528 6.440 -7.501 1.00 85.06 151 PRO A C 1
ATOM 1275 O O . PRO A 1 151 ? 23.129 5.417 -7.165 1.00 85.06 151 PRO A O 1
ATOM 1278 N N . SER A 1 152 ? 22.811 7.621 -6.949 1.00 85.00 152 SER A N 1
ATOM 1279 C CA . SER A 1 152 ? 23.642 7.709 -5.743 1.00 85.00 152 SER A CA 1
ATOM 1280 C C . SER A 1 152 ? 22.951 7.029 -4.550 1.00 85.00 152 SER A C 1
ATOM 1282 O O . SER A 1 152 ? 21.728 6.909 -4.524 1.00 85.00 152 SER A O 1
ATOM 1284 N N . ILE A 1 153 ? 23.704 6.641 -3.509 1.00 79.56 153 ILE A N 1
ATOM 1285 C CA . ILE A 1 153 ? 23.117 6.062 -2.280 1.00 79.56 153 ILE A CA 1
ATOM 1286 C C . ILE A 1 153 ? 22.035 6.975 -1.687 1.00 79.56 153 ILE A C 1
ATOM 1288 O O . ILE A 1 153 ? 21.015 6.493 -1.205 1.00 79.56 153 ILE A O 1
ATOM 1292 N N . GLU A 1 154 ? 22.244 8.291 -1.715 1.00 85.25 154 GLU A N 1
ATOM 1293 C CA . GLU A 1 154 ? 21.290 9.245 -1.154 1.00 85.25 154 GLU A CA 1
ATOM 1294 C C . GLU A 1 154 ? 19.987 9.291 -1.965 1.00 85.25 154 GLU A C 1
ATOM 1296 O O . GLU A 1 154 ? 18.901 9.294 -1.386 1.00 85.25 154 GLU A O 1
ATOM 1301 N N . GLU A 1 155 ? 20.083 9.294 -3.296 1.00 85.69 155 GLU A N 1
ATOM 1302 C CA . GLU A 1 155 ? 18.920 9.239 -4.186 1.00 85.69 155 GLU A CA 1
ATOM 1303 C C . GLU A 1 155 ? 18.188 7.903 -4.067 1.00 85.69 155 GLU A C 1
ATOM 1305 O O . GLU A 1 155 ? 16.971 7.901 -3.879 1.00 85.69 155 GLU A O 1
ATOM 1310 N N . TYR A 1 156 ? 18.931 6.789 -4.083 1.00 84.06 156 TYR A N 1
ATOM 1311 C CA . TYR A 1 156 ? 18.399 5.444 -3.882 1.00 84.06 156 TYR A CA 1
ATOM 1312 C C . TYR A 1 156 ? 17.608 5.369 -2.582 1.00 84.06 156 TYR A C 1
ATOM 1314 O O . TYR A 1 156 ? 16.426 5.054 -2.608 1.00 84.06 156 TYR A O 1
ATOM 1322 N N . MET A 1 157 ? 18.213 5.737 -1.447 1.00 84.31 157 MET A N 1
ATOM 1323 C CA . MET A 1 157 ? 17.565 5.614 -0.140 1.00 84.31 157 MET A CA 1
ATOM 1324 C C . MET A 1 157 ? 16.276 6.436 -0.045 1.00 84.31 157 MET A C 1
ATOM 1326 O O . MET A 1 157 ? 15.310 5.985 0.565 1.00 84.31 157 MET A O 1
ATOM 1330 N N . ARG A 1 158 ? 16.200 7.615 -0.673 1.00 89.94 158 ARG A N 1
ATOM 1331 C CA . ARG A 1 158 ? 14.961 8.415 -0.674 1.00 89.94 158 ARG A CA 1
ATOM 1332 C C . ARG A 1 158 ? 13.793 7.691 -1.345 1.00 89.94 158 ARG A C 1
ATOM 1334 O O . ARG A 1 158 ? 12.661 7.852 -0.892 1.00 89.94 158 ARG A O 1
ATOM 1341 N N . VAL A 1 159 ? 14.057 6.912 -2.392 1.00 89.62 159 VAL A N 1
ATOM 1342 C CA . VAL A 1 159 ? 13.041 6.129 -3.111 1.00 89.62 159 VAL A CA 1
ATOM 1343 C C . VAL A 1 159 ? 12.826 4.772 -2.437 1.00 89.62 159 VAL A C 1
ATOM 1345 O O . VAL A 1 159 ? 11.695 4.456 -2.073 1.00 89.62 159 VAL A O 1
ATOM 1348 N N . ALA A 1 160 ? 13.904 4.052 -2.128 1.00 83.81 160 ALA A N 1
ATOM 1349 C CA . ALA A 1 160 ? 13.920 2.719 -1.523 1.00 83.81 160 ALA A CA 1
ATOM 1350 C C . ALA A 1 160 ? 13.180 2.640 -0.171 1.00 83.81 160 ALA A C 1
ATOM 1352 O O . ALA A 1 160 ? 12.523 1.648 0.162 1.00 83.81 160 ALA A O 1
ATOM 1353 N N . LEU A 1 161 ? 13.252 3.706 0.638 1.00 86.12 161 LEU A N 1
ATOM 1354 C CA . LEU A 1 161 ? 12.509 3.790 1.902 1.00 86.12 161 LEU A CA 1
ATOM 1355 C C . LEU A 1 161 ? 10.996 3.915 1.697 1.00 86.12 161 LEU A C 1
ATOM 1357 O O . LEU A 1 161 ? 10.221 3.543 2.582 1.00 86.12 161 LEU A O 1
ATOM 1361 N N . VAL A 1 162 ? 10.568 4.448 0.553 1.00 90.81 162 VAL A N 1
ATOM 1362 C CA . VAL A 1 162 ? 9.157 4.536 0.177 1.00 90.81 162 VAL A CA 1
ATOM 1363 C C . VAL A 1 162 ? 8.708 3.227 -0.468 1.00 90.81 162 VAL A C 1
ATOM 1365 O O . VAL A 1 162 ? 7.688 2.691 -0.038 1.00 90.81 162 VAL A O 1
ATOM 1368 N N . THR A 1 163 ? 9.470 2.682 -1.422 1.00 89.00 163 THR A N 1
ATOM 1369 C CA . THR A 1 163 ? 9.158 1.432 -2.149 1.00 89.00 163 THR A CA 1
ATOM 1370 C C . THR A 1 163 ? 9.213 0.190 -1.270 1.00 89.00 163 THR A C 1
ATOM 1372 O O . THR A 1 163 ? 8.473 -0.761 -1.501 1.00 89.00 163 THR A O 1
ATOM 1375 N N . GLY A 1 164 ? 9.914 0.252 -0.133 1.00 81.94 164 GLY A N 1
ATOM 1376 C CA . GLY A 1 164 ? 9.768 -0.737 0.936 1.00 81.94 164 GLY A CA 1
ATOM 1377 C C . GLY A 1 164 ? 8.369 -0.822 1.564 1.00 81.94 164 GLY A C 1
ATOM 1378 O O . GLY A 1 164 ? 8.162 -1.642 2.456 1.00 81.94 164 GLY A O 1
ATOM 1379 N N . ALA A 1 165 ? 7.416 0.020 1.146 1.00 88.38 165 ALA A N 1
ATOM 1380 C CA . ALA A 1 165 ? 5.995 0.022 1.504 1.00 88.38 165 ALA A CA 1
ATOM 1381 C C . ALA A 1 165 ? 5.673 0.205 2.999 1.00 88.38 165 ALA A C 1
ATOM 1383 O O . ALA A 1 165 ? 4.506 0.360 3.367 1.00 88.38 165 ALA A O 1
ATOM 1384 N N . TYR A 1 166 ? 6.677 0.264 3.875 1.00 85.62 166 TYR A N 1
ATOM 1385 C CA . TYR A 1 166 ? 6.495 0.301 5.322 1.00 85.62 166 TYR A CA 1
ATOM 1386 C C . TYR A 1 166 ? 5.727 1.543 5.786 1.00 85.62 166 TYR A C 1
ATOM 1388 O O . TYR A 1 166 ? 4.775 1.424 6.554 1.00 85.62 166 TYR A O 1
ATOM 1396 N N . LYS A 1 167 ? 6.057 2.732 5.258 1.00 89.06 167 LYS A N 1
ATOM 1397 C CA . LYS A 1 167 ? 5.322 3.982 5.541 1.00 89.06 167 LYS A CA 1
ATOM 1398 C C . LYS A 1 167 ? 3.840 3.884 5.136 1.00 89.06 167 LYS A C 1
ATOM 1400 O O . LYS A 1 167 ? 2.952 4.338 5.868 1.00 89.06 167 LYS A O 1
ATOM 1405 N N . MET A 1 168 ? 3.554 3.243 3.999 1.00 94.44 168 MET A N 1
ATOM 1406 C CA . MET A 1 168 ? 2.188 3.012 3.516 1.00 94.44 168 MET A CA 1
ATOM 1407 C C . MET A 1 168 ? 1.433 2.014 4.402 1.00 94.44 168 MET A C 1
ATOM 1409 O O . MET A 1 168 ? 0.300 2.289 4.812 1.00 94.44 168 MET A O 1
ATOM 1413 N N . LEU A 1 169 ? 2.068 0.900 4.768 1.00 90.62 169 LEU A N 1
ATOM 1414 C CA . LEU A 1 169 ? 1.487 -0.110 5.651 1.00 90.62 169 LEU A CA 1
ATOM 1415 C C . LEU A 1 169 ? 1.247 0.437 7.059 1.00 90.62 169 LEU A C 1
ATOM 1417 O O . LEU A 1 169 ? 0.179 0.203 7.619 1.00 90.62 169 LEU A O 1
ATOM 1421 N N . ALA A 1 170 ? 2.180 1.224 7.600 1.00 88.44 170 ALA A N 1
ATOM 1422 C CA . ALA A 1 170 ? 2.023 1.905 8.879 1.00 88.44 170 ALA A CA 1
ATOM 1423 C C . ALA A 1 170 ? 0.800 2.830 8.856 1.00 88.44 170 ALA A C 1
ATOM 1425 O O . ALA A 1 170 ? -0.067 2.716 9.717 1.00 88.44 170 ALA A O 1
ATOM 1426 N N . THR A 1 171 ? 0.658 3.665 7.824 1.00 92.06 171 THR A N 1
ATOM 1427 C CA . THR A 1 171 ? -0.514 4.544 7.670 1.00 92.06 171 THR A CA 1
ATOM 1428 C C . THR A 1 171 ? -1.817 3.744 7.553 1.00 92.06 171 THR A C 1
ATOM 1430 O O . THR A 1 171 ? -2.803 4.043 8.227 1.00 92.06 171 THR A O 1
ATOM 1433 N N . THR A 1 172 ? -1.825 2.685 6.739 1.00 94.31 172 THR A N 1
ATOM 1434 C CA . THR A 1 172 ? -3.002 1.827 6.521 1.00 94.31 172 THR A CA 1
ATOM 1435 C C . THR A 1 172 ? -3.392 1.047 7.777 1.00 94.31 172 THR A C 1
ATOM 1437 O O . THR A 1 172 ? -4.579 0.843 8.041 1.00 94.31 172 THR A O 1
ATOM 1440 N N . SER A 1 173 ? -2.413 0.637 8.588 1.00 89.69 173 SER A N 1
ATOM 1441 C CA . SER A 1 173 ? -2.640 -0.161 9.796 1.00 89.69 173 SER A CA 1
ATOM 1442 C C . SER A 1 173 ? -3.553 0.536 10.806 1.00 89.69 173 SER A C 1
ATOM 1444 O O . SER A 1 173 ? -4.313 -0.143 11.497 1.00 89.69 173 SER A O 1
ATOM 1446 N N . LEU A 1 174 ? -3.534 1.875 10.818 1.00 89.94 174 LEU A N 1
ATOM 1447 C CA . LEU A 1 174 ? -4.307 2.734 11.710 1.00 89.94 174 LEU A CA 1
ATOM 1448 C C . LEU A 1 174 ? -5.791 2.847 11.327 1.00 89.94 174 LEU A C 1
ATOM 1450 O O . LEU A 1 174 ? -6.626 3.192 12.165 1.00 89.94 174 LEU A O 1
ATOM 1454 N N . VAL A 1 175 ? -6.144 2.567 10.067 1.00 93.25 175 VAL A N 1
ATOM 1455 C CA . VAL A 1 175 ? -7.483 2.834 9.513 1.00 93.25 175 VAL A CA 1
ATOM 1456 C C . VAL A 1 175 ? -8.568 2.100 10.298 1.00 93.25 175 VAL A C 1
ATOM 1458 O O . VAL A 1 175 ? -9.519 2.720 10.776 1.00 93.25 175 VAL A O 1
ATOM 1461 N N . GLY A 1 176 ? -8.391 0.793 10.502 1.00 90.81 176 GLY A N 1
ATOM 1462 C CA . GLY A 1 176 ? -9.378 -0.076 11.148 1.00 90.81 176 GLY A CA 1
ATOM 1463 C C . GLY A 1 176 ? -9.246 -0.215 12.668 1.00 90.81 176 GLY A C 1
ATOM 1464 O O . GLY A 1 176 ? -9.834 -1.141 13.226 1.00 90.81 176 GLY A O 1
ATOM 1465 N N . MET A 1 177 ? -8.464 0.635 13.346 1.00 87.56 177 MET A N 1
ATOM 1466 C CA . MET A 1 177 ? -8.156 0.502 14.785 1.00 87.56 177 MET A CA 1
ATOM 1467 C C . MET A 1 177 ? -9.237 1.041 15.741 1.00 87.56 177 MET A C 1
ATOM 1469 O O . MET A 1 177 ? -8.995 1.194 16.938 1.00 87.56 177 MET A O 1
ATOM 1473 N N . GLY A 1 178 ? -10.446 1.324 15.253 1.00 86.25 178 GLY A N 1
ATOM 1474 C CA . GLY A 1 178 ? -11.526 1.822 16.105 1.00 86.25 178 GLY A CA 1
ATOM 1475 C C . GLY A 1 178 ? -11.235 3.218 16.681 1.00 86.25 178 GLY A C 1
ATOM 1476 O O . GLY A 1 178 ? -10.634 4.059 16.008 1.00 86.25 178 GLY A O 1
ATOM 1477 N N . ASP A 1 179 ? -11.666 3.463 17.923 1.00 84.50 179 ASP A N 1
ATOM 1478 C CA . ASP A 1 179 ? -11.526 4.743 18.647 1.00 84.50 179 ASP A CA 1
ATOM 1479 C C . ASP A 1 179 ? -10.110 5.052 19.151 1.00 84.50 179 ASP A C 1
ATOM 1481 O O . ASP A 1 179 ? -9.851 6.165 19.601 1.00 84.50 179 ASP A O 1
ATOM 1485 N N . LEU A 1 180 ? -9.186 4.090 19.086 1.00 81.00 180 LEU A N 1
ATOM 1486 C CA . LEU A 1 180 ? -7.835 4.257 19.632 1.00 81.00 180 LEU A CA 1
ATOM 1487 C C . LEU A 1 180 ? -6.996 5.278 18.860 1.00 81.00 180 LEU A C 1
ATOM 1489 O O . LEU A 1 180 ? -6.120 5.912 19.440 1.00 81.00 180 LEU A O 1
ATOM 1493 N N . VAL A 1 181 ? -7.272 5.443 17.565 1.00 83.56 181 VAL A N 1
ATOM 1494 C CA . VAL A 1 181 ? -6.531 6.360 16.697 1.00 83.56 181 VAL A CA 1
ATOM 1495 C C . VAL A 1 181 ? -7.380 7.582 16.380 1.00 83.56 181 VAL A C 1
ATOM 1497 O O . VAL A 1 181 ? -8.499 7.480 15.881 1.00 83.56 181 VAL A O 1
ATOM 1500 N N . THR A 1 182 ? -6.828 8.766 16.607 1.00 87.50 182 THR A N 1
ATOM 1501 C CA . THR A 1 182 ? -7.440 10.032 16.191 1.00 87.50 182 THR A C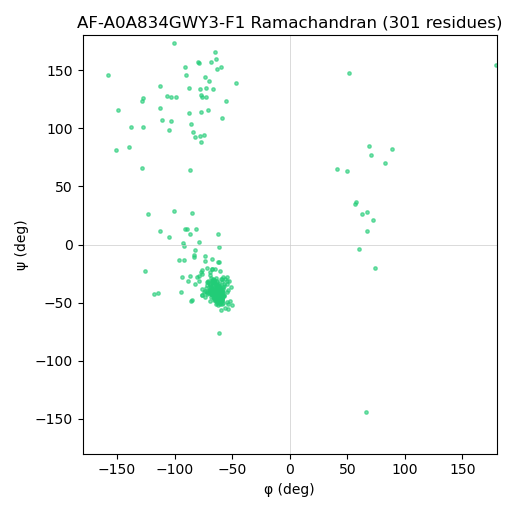A 1
ATOM 1502 C C . THR A 1 182 ? -6.787 10.555 14.915 1.00 87.50 182 THR A C 1
ATOM 1504 O O . THR A 1 182 ? -5.773 10.029 14.455 1.00 87.50 182 THR A O 1
ATOM 1507 N N . GLU A 1 183 ? -7.336 11.625 14.341 1.00 91.06 183 GLU A N 1
ATOM 1508 C CA . GLU A 1 183 ? -6.713 12.303 13.200 1.00 91.06 183 GLU A CA 1
ATOM 1509 C C . GLU A 1 183 ? -5.276 12.764 13.507 1.00 91.06 183 GLU A C 1
ATOM 1511 O O . GLU A 1 183 ? -4.417 12.743 12.630 1.00 91.06 183 GLU A O 1
ATOM 1516 N N . GLU A 1 184 ? -4.970 13.085 14.766 1.00 88.06 184 GLU A N 1
ATOM 1517 C CA . GLU A 1 184 ? -3.608 13.431 15.184 1.00 88.06 184 GLU A CA 1
ATOM 1518 C C . GLU A 1 184 ? -2.622 12.265 15.040 1.00 88.06 184 GLU A C 1
ATOM 1520 O O . GLU A 1 184 ? -1.448 12.497 14.765 1.00 88.06 184 GLU A O 1
ATOM 1525 N N . GLY A 1 185 ? -3.084 11.015 15.155 1.00 86.94 185 GLY A N 1
ATOM 1526 C CA . GLY A 1 185 ? -2.264 9.842 14.841 1.00 86.94 185 GLY A CA 1
ATOM 1527 C C . GLY A 1 185 ? -1.909 9.774 13.353 1.00 86.94 185 GLY A C 1
ATOM 1528 O O . GLY A 1 185 ? -0.767 9.488 13.001 1.00 86.94 185 GLY A O 1
ATOM 1529 N N . PHE A 1 186 ? -2.854 10.126 12.475 1.00 89.00 186 PHE A N 1
ATOM 1530 C CA . PHE A 1 186 ? -2.620 10.191 11.030 1.00 89.00 186 PHE A CA 1
ATOM 1531 C C . PHE A 1 186 ? -1.698 11.345 10.625 1.00 89.00 186 PHE A C 1
ATOM 1533 O O . PHE A 1 186 ? -0.828 11.169 9.771 1.00 89.00 186 PHE A O 1
ATOM 1540 N N . LYS A 1 187 ? -1.836 12.517 11.254 1.00 91.06 187 LYS A N 1
ATOM 1541 C CA . LYS A 1 187 ? -0.907 13.638 11.045 1.00 91.06 187 LYS A CA 1
ATOM 1542 C C . LYS A 1 187 ? 0.501 13.288 11.515 1.00 91.06 187 LYS A C 1
ATOM 1544 O O . LYS A 1 187 ? 1.456 13.581 10.805 1.00 91.06 187 LYS A O 1
ATOM 1549 N N . TRP A 1 188 ? 0.617 12.624 12.666 1.00 87.75 188 TRP A N 1
ATOM 1550 C CA . TRP A 1 188 ? 1.900 12.186 13.209 1.00 87.75 188 TRP A CA 1
ATOM 1551 C C . TRP A 1 188 ? 2.581 11.144 12.321 1.00 87.75 188 TRP A C 1
ATOM 1553 O O . TRP A 1 188 ? 3.740 11.327 11.984 1.00 87.75 188 TRP A O 1
ATOM 1563 N N . VAL A 1 189 ? 1.885 10.092 11.869 1.00 85.88 189 VAL A N 1
ATOM 1564 C CA . VAL A 1 189 ? 2.508 9.104 10.962 1.00 85.88 189 VAL A CA 1
ATOM 1565 C C . VAL A 1 189 ? 2.889 9.741 9.619 1.00 85.88 189 VAL A C 1
ATOM 1567 O O . VAL A 1 189 ? 3.929 9.418 9.060 1.00 85.88 189 VAL A O 1
ATOM 1570 N N . SER A 1 190 ? 2.095 10.705 9.136 1.00 87.50 190 SER A N 1
ATOM 1571 C CA . SER A 1 190 ? 2.359 11.421 7.880 1.00 87.50 190 SER A CA 1
ATOM 1572 C C . SER A 1 190 ? 3.503 12.432 7.967 1.00 87.50 190 SER A C 1
ATOM 1574 O O . SER A 1 190 ? 3.954 12.903 6.923 1.00 87.50 190 SER A O 1
ATOM 1576 N N . SER A 1 191 ? 3.951 12.791 9.175 1.00 87.69 191 SER A N 1
ATOM 1577 C CA . SER A 1 191 ? 5.102 13.675 9.379 1.00 87.69 191 SER A CA 1
ATOM 1578 C C . SER A 1 191 ? 6.436 12.926 9.392 1.00 87.69 191 SER A C 1
ATOM 1580 O O . SER A 1 191 ? 7.435 13.529 9.766 1.00 87.69 191 SER A O 1
ATOM 1582 N N . ASP A 1 192 ? 6.441 11.633 9.042 1.00 86.44 192 ASP A N 1
ATOM 1583 C CA . ASP A 1 192 ? 7.623 10.767 9.002 1.00 86.44 192 ASP A CA 1
ATOM 1584 C C . ASP A 1 192 ? 8.454 10.839 10.298 1.00 86.44 192 ASP A C 1
ATOM 1586 O O . ASP A 1 192 ? 9.596 11.299 10.305 1.00 86.44 192 ASP A O 1
ATOM 1590 N N . PRO A 1 193 ? 7.879 10.421 11.444 1.00 81.62 193 PRO A N 1
ATOM 1591 C CA . PRO A 1 193 ? 8.581 10.482 12.715 1.00 81.62 193 PRO A CA 1
ATOM 1592 C C . PRO A 1 193 ? 9.812 9.570 12.671 1.00 81.62 193 PRO A C 1
ATOM 1594 O O . PRO A 1 193 ? 9.799 8.532 12.012 1.00 81.62 193 PRO A O 1
ATOM 1597 N N . LEU A 1 194 ? 10.856 9.919 13.430 1.00 78.25 194 LEU A N 1
ATOM 1598 C CA . LEU A 1 194 ? 12.146 9.212 13.410 1.00 78.25 194 LEU A CA 1
ATOM 1599 C C . LEU A 1 194 ? 12.011 7.689 13.589 1.00 78.25 194 LEU A C 1
ATOM 1601 O O . LEU A 1 194 ? 12.725 6.917 12.960 1.00 78.25 194 LEU A O 1
ATOM 1605 N N . ILE A 1 195 ? 11.060 7.256 14.417 1.00 75.88 195 ILE A N 1
ATOM 1606 C CA . ILE A 1 195 ? 10.753 5.840 14.635 1.00 75.88 195 ILE A CA 1
ATOM 1607 C C . ILE A 1 195 ? 10.251 5.137 13.361 1.00 75.88 195 ILE A C 1
ATOM 1609 O O . ILE A 1 195 ? 10.618 3.994 13.099 1.00 75.88 195 ILE A O 1
ATOM 1613 N N . LEU A 1 196 ? 9.445 5.820 12.542 1.00 79.19 196 LEU A N 1
ATOM 1614 C CA . LEU A 1 196 ? 8.945 5.301 11.270 1.00 79.19 196 LEU A CA 1
ATOM 1615 C C . LEU A 1 196 ? 10.040 5.309 10.200 1.00 79.19 196 LEU A C 1
ATOM 1617 O O . LEU A 1 196 ? 10.154 4.348 9.441 1.00 79.19 196 LEU A O 1
ATOM 1621 N N . GLU A 1 197 ? 10.848 6.369 10.157 1.00 82.00 197 GLU A N 1
ATOM 1622 C CA . GLU A 1 197 ? 12.028 6.465 9.288 1.00 82.00 197 GLU A CA 1
ATOM 1623 C C . GLU A 1 197 ? 12.981 5.293 9.544 1.00 82.00 197 GLU A C 1
ATOM 1625 O O . GLU A 1 197 ? 13.280 4.519 8.638 1.00 82.00 197 GLU A O 1
ATOM 1630 N N . ALA A 1 198 ? 13.379 5.098 10.799 1.00 74.81 198 ALA A N 1
ATOM 1631 C CA . ALA A 1 198 ? 14.282 4.030 11.199 1.00 74.81 198 ALA A CA 1
ATOM 1632 C C . ALA A 1 198 ? 13.714 2.636 10.920 1.00 74.81 198 ALA A C 1
ATOM 1634 O O . ALA A 1 198 ? 14.422 1.777 10.399 1.00 74.81 198 ALA A O 1
ATOM 1635 N N . ALA A 1 199 ? 12.430 2.412 11.211 1.00 75.50 199 ALA A N 1
ATOM 1636 C CA . ALA A 1 199 ? 11.774 1.152 10.884 1.00 75.50 199 ALA A CA 1
ATOM 1637 C C . ALA A 1 199 ? 11.758 0.884 9.368 1.00 75.50 199 ALA A C 1
ATOM 1639 O O . ALA A 1 199 ? 11.968 -0.251 8.945 1.00 75.50 199 ALA A O 1
ATOM 1640 N N . SER A 1 200 ? 11.570 1.926 8.552 1.00 79.44 200 SER A N 1
ATOM 1641 C CA . SER A 1 200 ? 11.624 1.820 7.089 1.00 79.44 200 SER A CA 1
ATOM 1642 C C . SER A 1 200 ? 13.037 1.479 6.606 1.00 79.44 200 SER A C 1
ATOM 1644 O O . SER A 1 200 ? 13.182 0.634 5.727 1.00 79.44 200 SER A O 1
ATOM 1646 N N . VAL A 1 201 ? 14.076 2.061 7.221 1.00 76.44 201 VAL A N 1
ATOM 1647 C CA . VAL A 1 201 ? 15.483 1.728 6.927 1.00 76.44 201 VAL A CA 1
ATOM 1648 C C . VAL A 1 201 ? 15.773 0.269 7.258 1.00 76.44 201 VAL A C 1
ATOM 1650 O O . VAL A 1 201 ? 16.301 -0.448 6.415 1.00 76.44 201 VAL A O 1
ATOM 1653 N N . ILE A 1 202 ? 15.383 -0.196 8.448 1.00 74.00 202 ILE A N 1
ATOM 1654 C CA . ILE A 1 202 ? 15.564 -1.597 8.853 1.00 74.00 202 ILE A CA 1
ATOM 1655 C C . ILE A 1 202 ? 14.840 -2.531 7.882 1.00 74.00 202 ILE A C 1
ATOM 1657 O O . ILE A 1 202 ? 15.435 -3.490 7.397 1.00 74.00 202 ILE A O 1
ATOM 1661 N N . CYS A 1 203 ? 13.576 -2.231 7.567 1.00 72.81 203 CYS A N 1
ATOM 1662 C CA . CYS A 1 203 ? 12.780 -3.022 6.635 1.00 72.81 203 CYS A CA 1
ATOM 1663 C C . CYS A 1 203 ? 13.460 -3.123 5.264 1.00 72.81 203 CYS A C 1
ATOM 1665 O O . CYS A 1 203 ? 13.525 -4.213 4.703 1.00 72.81 203 CYS A O 1
ATOM 1667 N N . ARG A 1 204 ? 13.987 -2.007 4.746 1.00 75.75 204 ARG A N 1
ATOM 1668 C CA . ARG A 1 204 ? 14.641 -1.958 3.437 1.00 75.75 204 ARG A CA 1
ATOM 1669 C C . ARG A 1 204 ? 15.963 -2.714 3.418 1.00 75.75 204 ARG A C 1
ATOM 1671 O O . ARG A 1 204 ? 16.142 -3.585 2.579 1.00 75.75 204 ARG A O 1
ATOM 1678 N N . LEU A 1 205 ? 16.834 -2.469 4.395 1.00 69.50 205 LEU A N 1
ATOM 1679 C CA . LEU A 1 205 ? 18.113 -3.174 4.500 1.00 69.50 205 LEU A CA 1
ATOM 1680 C C . LEU A 1 205 ? 17.921 -4.687 4.639 1.00 69.50 205 LEU A C 1
ATOM 1682 O O . LEU A 1 205 ? 18.603 -5.461 3.974 1.00 69.50 205 LEU A O 1
ATOM 1686 N N . MET A 1 206 ? 16.973 -5.122 5.473 1.00 65.62 206 MET A N 1
ATOM 1687 C CA . MET A 1 206 ? 16.678 -6.545 5.634 1.00 65.62 206 MET A CA 1
ATOM 1688 C C . MET A 1 206 ? 16.172 -7.190 4.342 1.00 65.62 206 MET A C 1
ATOM 1690 O O . MET A 1 206 ? 16.561 -8.317 4.031 1.00 65.62 206 MET A O 1
ATOM 1694 N N . ASP A 1 207 ? 15.294 -6.502 3.614 1.00 66.75 207 ASP A N 1
ATOM 1695 C CA . ASP A 1 207 ? 14.760 -6.996 2.346 1.00 66.75 207 ASP A CA 1
ATOM 1696 C C . ASP A 1 207 ? 15.873 -7.119 1.296 1.00 66.75 207 ASP A C 1
ATOM 1698 O O . ASP A 1 207 ? 16.041 -8.186 0.703 1.00 66.75 207 ASP A O 1
ATOM 1702 N N . ASP A 1 208 ? 16.726 -6.098 1.173 1.00 65.75 208 ASP A N 1
ATOM 1703 C CA . ASP A 1 208 ? 17.868 -6.090 0.253 1.00 65.75 208 ASP A CA 1
ATOM 1704 C C . ASP A 1 208 ? 18.877 -7.207 0.590 1.00 65.75 208 ASP A C 1
ATOM 1706 O O . ASP A 1 208 ? 19.366 -7.904 -0.303 1.00 65.75 208 ASP A O 1
ATOM 1710 N N . MET A 1 209 ? 19.140 -7.465 1.879 1.00 62.88 209 MET A N 1
ATOM 1711 C CA . MET A 1 209 ? 20.002 -8.571 2.325 1.00 62.88 209 MET A CA 1
ATOM 1712 C C . MET A 1 209 ? 19.462 -9.944 1.903 1.00 62.88 209 MET A C 1
ATOM 1714 O O . MET A 1 209 ? 20.227 -10.821 1.486 1.00 62.88 209 MET A O 1
ATOM 1718 N N . VAL A 1 210 ? 18.149 -10.162 2.027 1.00 57.66 210 VAL A N 1
ATOM 1719 C CA . VAL A 1 210 ? 17.509 -11.421 1.618 1.00 57.66 210 VAL A CA 1
ATOM 1720 C C . VAL A 1 210 ? 17.467 -11.526 0.092 1.00 57.66 210 VAL A C 1
ATOM 1722 O O . VAL A 1 210 ? 17.798 -12.585 -0.447 1.00 57.66 210 VAL A O 1
ATOM 1725 N N . GLY A 1 211 ? 17.135 -10.438 -0.606 1.00 52.97 211 GLY A N 1
ATOM 1726 C CA . GLY A 1 211 ? 17.120 -10.362 -2.067 1.00 52.97 211 GLY A CA 1
ATOM 1727 C C . GLY A 1 211 ? 18.487 -10.662 -2.685 1.00 52.97 211 GLY A C 1
ATOM 1728 O O . GLY A 1 211 ? 18.587 -11.474 -3.608 1.00 52.97 211 GLY A O 1
ATOM 1729 N N . HIS A 1 212 ? 19.562 -10.111 -2.117 1.00 53.50 212 HIS A N 1
ATOM 1730 C CA . HIS A 1 212 ? 20.934 -10.363 -2.563 1.00 53.50 212 HIS A CA 1
ATOM 1731 C C . HIS A 1 212 ? 21.318 -11.851 -2.470 1.00 53.50 212 HIS A C 1
ATOM 1733 O O . HIS A 1 212 ? 21.953 -12.402 -3.373 1.00 53.50 212 HIS A O 1
ATOM 1739 N N . LYS A 1 213 ? 20.886 -12.555 -1.414 1.00 46.09 213 LYS A N 1
ATOM 1740 C CA . LYS A 1 213 ? 21.129 -14.003 -1.268 1.00 46.09 213 LYS A CA 1
ATOM 1741 C C . LYS A 1 213 ? 20.418 -14.841 -2.329 1.00 46.09 213 LYS A C 1
ATOM 1743 O O . LYS A 1 213 ? 20.929 -15.898 -2.693 1.00 46.09 213 LYS A O 1
ATOM 1748 N N . VAL A 1 214 ? 19.259 -14.392 -2.809 1.00 43.38 214 VAL A N 1
ATOM 1749 C CA . VAL A 1 214 ? 18.506 -15.071 -3.874 1.00 43.38 214 VAL A CA 1
ATOM 1750 C C . VAL A 1 214 ? 19.159 -14.823 -5.237 1.00 43.38 214 VAL A C 1
ATOM 1752 O O . VAL A 1 214 ? 19.361 -15.782 -5.981 1.00 43.38 214 VAL A O 1
ATOM 1755 N N . LYS A 1 215 ? 19.575 -13.581 -5.531 1.00 39.00 215 LYS A N 1
ATOM 1756 C CA . LYS A 1 215 ? 20.244 -13.216 -6.796 1.00 39.00 215 LYS A CA 1
ATOM 1757 C C . LYS A 1 215 ? 21.596 -13.920 -6.983 1.00 39.00 215 LYS A C 1
ATOM 1759 O O . LYS A 1 215 ? 21.864 -14.448 -8.057 1.00 39.00 215 LYS A O 1
ATOM 1764 N N . ARG A 1 216 ? 22.387 -14.074 -5.913 1.00 37.59 216 ARG A N 1
ATOM 1765 C CA . ARG A 1 216 ? 23.674 -14.806 -5.934 1.00 37.59 216 ARG A CA 1
ATOM 1766 C C . ARG A 1 216 ? 23.547 -16.300 -6.286 1.00 37.59 216 ARG A C 1
ATOM 1768 O O . ARG A 1 216 ? 24.542 -16.948 -6.591 1.00 37.59 216 ARG A O 1
ATOM 1775 N N . GLY A 1 217 ? 22.339 -16.865 -6.242 1.00 37.56 217 GLY A N 1
ATOM 1776 C CA . GLY A 1 217 ? 22.065 -18.222 -6.716 1.00 37.56 217 GLY A CA 1
ATOM 1777 C C . GLY A 1 217 ? 21.856 -18.341 -8.230 1.00 37.56 217 GLY A C 1
ATOM 1778 O O . GLY A 1 217 ? 21.668 -19.466 -8.692 1.00 37.56 217 GLY A O 1
ATOM 1779 N N . MET A 1 218 ? 21.845 -17.228 -8.983 1.00 38.72 218 MET A N 1
ATOM 1780 C CA . MET A 1 218 ? 21.468 -17.211 -10.403 1.00 38.72 218 MET A CA 1
ATOM 1781 C C . MET A 1 218 ? 22.484 -16.595 -11.379 1.00 38.72 218 MET A C 1
ATOM 1783 O O . MET A 1 218 ? 22.429 -17.012 -12.524 1.00 38.72 218 MET A O 1
ATOM 1787 N N . GLU A 1 219 ? 23.417 -15.723 -10.980 1.00 33.69 219 GLU A N 1
ATOM 1788 C CA . GLU A 1 219 ? 24.691 -15.408 -11.678 1.00 33.69 219 GLU A CA 1
ATOM 1789 C C . GLU A 1 219 ? 25.457 -14.322 -10.885 1.00 33.69 219 GLU A C 1
ATOM 1791 O O . GLU A 1 219 ? 24.861 -13.615 -10.069 1.00 33.69 219 GLU A O 1
ATOM 1796 N N . GLU A 1 220 ? 26.788 -14.279 -11.034 1.00 52.12 220 GLU A N 1
ATOM 1797 C CA . GLU A 1 220 ? 27.711 -13.338 -10.373 1.00 52.12 220 GLU A C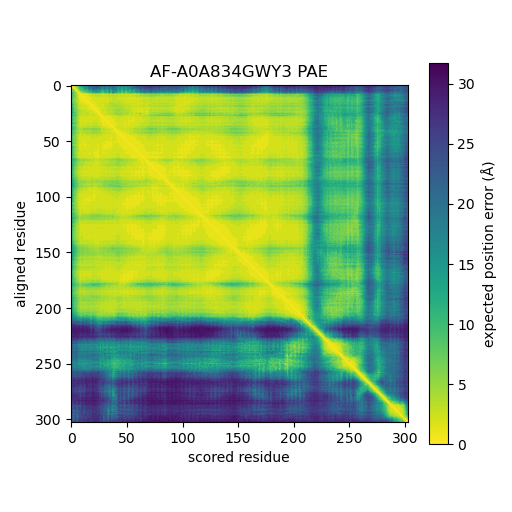A 1
ATOM 1798 C C . GLU A 1 220 ? 27.709 -11.958 -11.062 1.00 52.12 220 GLU A C 1
ATOM 1800 O O . GLU A 1 220 ? 27.419 -11.863 -12.250 1.00 52.12 220 GLU A O 1
ATOM 1805 N N . ASP A 1 221 ? 28.102 -10.936 -10.295 1.00 42.72 221 ASP A N 1
ATOM 1806 C CA . ASP A 1 221 ? 28.340 -9.530 -10.669 1.00 42.72 221 ASP A CA 1
ATOM 1807 C C . ASP A 1 221 ? 27.142 -8.563 -10.598 1.00 42.72 221 ASP A C 1
ATOM 1809 O O . ASP A 1 221 ? 26.547 -8.200 -11.601 1.00 42.72 221 ASP A O 1
ATOM 1813 N N . ASP A 1 222 ? 26.875 -8.062 -9.383 1.00 36.00 222 ASP A N 1
ATOM 1814 C CA . ASP A 1 222 ? 26.572 -6.641 -9.149 1.00 36.00 222 ASP A CA 1
ATOM 1815 C C . ASP A 1 222 ? 27.056 -6.243 -7.739 1.00 36.00 222 ASP A C 1
ATOM 1817 O O . ASP A 1 222 ? 26.614 -6.769 -6.713 1.00 36.00 222 ASP A O 1
ATOM 1821 N N . GLU A 1 223 ? 28.036 -5.341 -7.687 1.00 38.59 223 GLU A N 1
ATOM 1822 C CA . GLU A 1 223 ? 28.700 -4.871 -6.470 1.00 38.59 223 GLU A CA 1
ATOM 1823 C C . GLU A 1 223 ? 27.801 -3.869 -5.722 1.00 38.59 223 GLU A C 1
ATOM 1825 O O . GLU A 1 223 ? 27.871 -2.659 -5.930 1.00 38.59 223 GLU A O 1
ATOM 1830 N N . PHE A 1 224 ? 26.935 -4.367 -4.833 1.00 38.19 224 PHE A N 1
ATOM 1831 C CA . PHE A 1 224 ? 26.222 -3.515 -3.875 1.00 38.19 224 PHE A CA 1
ATOM 1832 C C . PHE A 1 224 ? 27.156 -3.140 -2.706 1.00 38.19 224 PHE A C 1
ATOM 1834 O O . PHE A 1 224 ? 27.817 -4.021 -2.143 1.00 38.19 224 PHE A O 1
ATOM 1841 N N . PRO A 1 225 ? 27.226 -1.869 -2.269 1.00 38.81 225 PRO A N 1
ATOM 1842 C CA . PRO A 1 225 ? 28.203 -1.426 -1.283 1.00 38.81 225 PRO A CA 1
ATOM 1843 C C . PRO A 1 225 ? 27.683 -1.644 0.144 1.00 38.81 225 PRO A C 1
ATOM 1845 O O . PRO A 1 225 ? 27.491 -0.697 0.901 1.00 38.81 225 PRO A O 1
ATOM 1848 N N . LEU A 1 226 ? 27.464 -2.896 0.540 1.00 43.31 226 LEU A N 1
ATOM 1849 C CA . LEU A 1 226 ? 27.305 -3.272 1.947 1.00 43.31 226 LEU A CA 1
ATOM 1850 C C . LEU A 1 226 ? 28.283 -4.411 2.245 1.00 43.31 226 LEU A C 1
ATOM 1852 O O . LEU A 1 226 ? 28.089 -5.564 1.862 1.00 43.31 226 LEU A O 1
ATOM 1856 N N . ARG A 1 227 ? 29.404 -4.046 2.884 1.00 43.38 227 ARG A N 1
ATOM 1857 C CA . ARG A 1 227 ? 30.400 -4.986 3.417 1.00 43.38 227 ARG A CA 1
ATOM 1858 C C . ARG A 1 227 ? 29.683 -5.943 4.365 1.00 43.38 227 ARG A C 1
ATOM 1860 O O . ARG A 1 227 ? 29.082 -5.467 5.300 1.00 43.38 227 ARG A O 1
ATOM 1867 N N . SER A 1 228 ? 29.781 -7.246 4.109 1.00 52.97 228 SER A N 1
ATOM 1868 C CA . SER A 1 228 ? 29.412 -8.371 4.986 1.00 52.97 228 SER A CA 1
ATOM 1869 C C . SER A 1 228 ? 27.997 -8.395 5.623 1.00 52.97 228 SER A C 1
ATOM 1871 O O . SER A 1 228 ? 27.370 -7.395 5.961 1.00 52.97 228 SER A O 1
ATOM 1873 N N . GLU A 1 229 ? 27.457 -9.603 5.806 1.00 51.47 229 GLU A N 1
ATOM 1874 C CA . GLU A 1 229 ? 26.168 -9.808 6.489 1.00 51.47 229 GLU A CA 1
ATOM 1875 C C . GLU A 1 229 ? 26.209 -9.313 7.948 1.00 51.47 229 GLU A C 1
ATOM 1877 O O . GLU A 1 229 ? 25.232 -8.750 8.437 1.00 51.47 229 GLU A O 1
ATOM 1882 N N . ASP A 1 230 ? 27.366 -9.448 8.601 1.00 49.09 230 ASP A N 1
ATOM 1883 C CA . ASP A 1 230 ? 27.579 -9.075 10.000 1.00 49.09 230 ASP A CA 1
ATOM 1884 C C . ASP A 1 230 ? 27.539 -7.551 10.217 1.00 49.09 230 ASP A C 1
ATOM 1886 O O . ASP A 1 230 ? 26.937 -7.087 11.189 1.00 49.09 230 ASP A O 1
ATOM 1890 N N . ASP A 1 231 ? 28.101 -6.750 9.300 1.00 49.72 231 ASP A N 1
ATOM 1891 C CA . ASP A 1 231 ? 28.054 -5.284 9.425 1.00 49.72 231 ASP A CA 1
ATOM 1892 C C . ASP A 1 231 ? 26.624 -4.754 9.219 1.00 49.72 231 ASP A C 1
ATOM 1894 O O . ASP A 1 231 ? 26.203 -3.806 9.883 1.00 49.72 231 ASP A O 1
ATOM 1898 N N . SER A 1 232 ? 25.843 -5.391 8.340 1.00 51.91 232 SER A N 1
ATOM 1899 C CA . SER A 1 232 ? 24.444 -5.014 8.093 1.00 51.91 232 SER A CA 1
ATOM 1900 C C . SER A 1 232 ? 23.553 -5.303 9.308 1.00 51.91 232 SER A C 1
ATOM 1902 O O . SER A 1 232 ? 22.704 -4.483 9.661 1.00 51.91 232 SER A O 1
ATOM 1904 N N . VAL A 1 233 ? 23.790 -6.422 10.006 1.00 55.84 233 VAL A N 1
ATOM 1905 C CA . VAL A 1 233 ? 23.117 -6.747 11.276 1.00 55.84 233 VAL A CA 1
ATOM 1906 C C . VAL A 1 233 ? 23.468 -5.723 12.356 1.00 55.84 233 VAL A C 1
ATOM 1908 O O . VAL A 1 233 ? 22.568 -5.196 13.008 1.00 55.84 233 VAL A O 1
ATOM 1911 N N . ALA A 1 234 ? 24.748 -5.371 12.502 1.00 52.34 234 ALA A N 1
ATOM 1912 C CA . ALA A 1 234 ? 25.179 -4.367 13.474 1.00 52.34 234 ALA A CA 1
ATOM 1913 C C . ALA A 1 234 ? 24.562 -2.980 13.200 1.00 52.34 234 ALA A C 1
ATOM 1915 O O . ALA A 1 234 ? 24.175 -2.273 14.134 1.00 52.34 234 ALA A O 1
ATOM 1916 N N . ILE A 1 235 ? 24.419 -2.597 11.926 1.00 53.81 235 ILE A N 1
ATOM 1917 C CA . ILE A 1 235 ? 23.741 -1.356 11.521 1.00 53.81 235 ILE A CA 1
ATOM 1918 C C . ILE A 1 235 ? 22.256 -1.397 11.903 1.00 53.81 235 ILE A C 1
ATOM 1920 O O . ILE A 1 235 ? 21.753 -0.431 12.480 1.00 53.81 235 ILE A O 1
ATOM 1924 N N . VAL A 1 236 ? 21.560 -2.507 11.636 1.00 58.00 236 VAL A N 1
ATOM 1925 C CA . VAL A 1 236 ? 20.147 -2.689 12.012 1.00 58.00 236 VAL A CA 1
ATOM 1926 C C . VAL A 1 236 ? 19.959 -2.606 13.529 1.00 58.00 236 VAL A C 1
ATOM 1928 O O . VAL A 1 236 ? 19.062 -1.903 13.997 1.00 58.00 236 VAL A O 1
ATOM 1931 N N . GLU A 1 237 ? 20.825 -3.258 14.305 1.00 58.25 237 GLU A N 1
ATOM 1932 C CA . GLU A 1 237 ? 20.792 -3.201 15.770 1.00 58.25 237 GLU A CA 1
ATOM 1933 C C . GLU A 1 237 ? 21.038 -1.780 16.295 1.00 58.25 237 GLU A C 1
ATOM 1935 O O . GLU A 1 237 ? 20.306 -1.307 17.166 1.00 58.25 237 GLU A O 1
ATOM 1940 N N . MET A 1 238 ? 22.020 -1.066 15.736 1.00 51.38 238 MET A N 1
ATOM 1941 C CA . MET A 1 238 ? 22.335 0.313 16.118 1.00 51.38 238 MET A CA 1
ATOM 1942 C C . MET A 1 238 ? 21.172 1.269 15.814 1.00 51.38 238 MET A C 1
ATOM 1944 O O . MET A 1 238 ? 20.786 2.066 16.672 1.00 51.38 238 MET A O 1
ATOM 1948 N N . ILE A 1 239 ? 20.585 1.179 14.616 1.00 58.53 239 ILE A N 1
ATOM 1949 C CA . ILE A 1 239 ? 19.417 1.984 14.227 1.00 58.53 239 ILE A CA 1
ATOM 1950 C C . ILE A 1 239 ? 18.242 1.681 15.160 1.00 58.53 239 ILE A C 1
ATOM 1952 O O . ILE A 1 239 ? 17.576 2.607 15.631 1.00 58.53 239 ILE A O 1
ATOM 1956 N N . GLY A 1 240 ? 18.029 0.403 15.485 1.00 57.94 240 GLY A N 1
ATOM 1957 C CA . GLY A 1 240 ? 16.998 -0.017 16.423 1.00 57.94 240 GLY A CA 1
ATOM 1958 C C . GLY A 1 240 ? 17.172 0.611 17.810 1.00 57.94 240 GLY A C 1
ATOM 1959 O O . GLY A 1 240 ? 16.233 1.182 18.361 1.00 57.94 240 GLY A O 1
ATOM 1960 N N . GLN A 1 241 ? 18.386 0.589 18.359 1.00 58.28 241 GLN A N 1
ATOM 1961 C CA . GLN A 1 241 ? 18.668 1.161 19.681 1.00 58.28 241 GLN A CA 1
ATOM 1962 C C . GLN A 1 241 ? 18.443 2.679 19.746 1.00 58.28 241 GLN A C 1
ATOM 1964 O O . GLN A 1 241 ? 17.963 3.186 20.760 1.00 58.28 241 GLN A O 1
ATOM 1969 N N . VAL A 1 242 ? 18.769 3.411 18.677 1.00 52.34 242 VAL A N 1
ATOM 1970 C CA . VAL A 1 242 ? 18.604 4.873 18.631 1.00 52.34 242 VAL A CA 1
ATOM 1971 C C . VAL A 1 242 ? 17.138 5.265 18.438 1.00 52.34 242 VAL A C 1
ATOM 1973 O O . VAL A 1 242 ? 16.656 6.182 19.104 1.00 52.34 242 VAL A O 1
ATOM 1976 N N . ALA A 1 243 ? 16.421 4.579 17.548 1.00 56.38 243 ALA A N 1
ATOM 1977 C CA . ALA A 1 243 ? 15.078 4.979 17.140 1.00 56.38 243 ALA A CA 1
ATOM 1978 C C . ALA A 1 243 ? 13.951 4.453 18.040 1.00 56.38 243 ALA A C 1
ATOM 1980 O O . ALA A 1 243 ? 12.908 5.101 18.143 1.00 56.38 243 ALA A O 1
ATOM 1981 N N . PHE A 1 244 ? 14.158 3.317 18.713 1.00 60.66 244 PHE A N 1
ATOM 1982 C CA . PHE A 1 244 ? 13.193 2.724 19.650 1.00 60.66 244 PHE A CA 1
ATOM 1983 C C . PHE A 1 244 ? 13.549 3.009 21.115 1.00 60.66 244 PHE A C 1
ATOM 1985 O O . PHE A 1 244 ? 13.230 2.226 22.009 1.00 60.66 244 PHE A O 1
ATOM 1992 N N . ASN A 1 245 ? 14.212 4.139 21.374 1.00 58.72 245 ASN A N 1
ATOM 1993 C CA . ASN A 1 245 ? 14.482 4.590 22.734 1.00 58.72 245 ASN A CA 1
ATOM 1994 C C . ASN A 1 245 ? 13.176 4.930 23.492 1.00 58.72 245 ASN A C 1
ATOM 1996 O O . ASN A 1 245 ? 12.102 5.067 22.898 1.00 58.72 245 ASN A O 1
ATOM 2000 N N . GLU A 1 246 ? 13.259 5.076 24.821 1.00 56.97 246 GLU A N 1
ATOM 2001 C CA . GLU A 1 246 ? 12.074 5.327 25.659 1.00 56.97 246 GLU A CA 1
ATOM 2002 C C . GLU A 1 246 ? 11.258 6.549 25.213 1.00 56.97 246 GLU A C 1
ATOM 2004 O O . GLU A 1 246 ? 10.038 6.550 25.350 1.00 56.97 246 GLU A O 1
ATOM 2009 N N . GLU A 1 247 ? 11.902 7.591 24.691 1.00 62.72 247 GLU A N 1
ATOM 2010 C CA . GLU A 1 247 ? 11.229 8.822 24.276 1.00 62.72 247 GLU A CA 1
ATOM 2011 C C . GLU A 1 247 ? 10.438 8.627 22.976 1.00 62.72 247 GLU A C 1
ATOM 2013 O O . GLU A 1 247 ? 9.264 9.001 22.911 1.00 62.72 247 GLU A O 1
ATOM 2018 N N . GLY A 1 248 ? 11.032 7.965 21.977 1.00 59.22 248 GLY A N 1
ATOM 2019 C CA . GLY A 1 248 ? 10.364 7.596 20.728 1.00 59.22 248 GLY A CA 1
ATOM 2020 C C . GLY A 1 248 ? 9.187 6.647 20.960 1.00 59.22 248 GLY A C 1
ATOM 2021 O O . GLY A 1 248 ? 8.100 6.858 20.413 1.00 59.22 248 GLY A O 1
ATOM 2022 N N . LEU A 1 249 ? 9.362 5.659 21.845 1.00 62.91 249 LEU A N 1
ATOM 2023 C CA . LEU A 1 249 ? 8.298 4.722 22.204 1.00 62.91 249 LEU A CA 1
ATOM 2024 C C . LEU A 1 249 ? 7.164 5.417 22.975 1.00 62.91 249 LEU A C 1
ATOM 2026 O O . LEU A 1 249 ? 5.996 5.219 22.647 1.00 62.91 249 LEU A O 1
ATOM 2030 N N . ARG A 1 250 ? 7.483 6.300 23.934 1.00 64.25 250 ARG A N 1
ATOM 2031 C CA . ARG A 1 250 ? 6.478 7.104 24.657 1.00 64.25 250 ARG A CA 1
ATOM 2032 C C . ARG A 1 250 ? 5.716 8.048 23.730 1.00 64.25 250 ARG A C 1
ATOM 2034 O O . ARG A 1 250 ? 4.506 8.195 23.887 1.00 64.25 250 ARG A O 1
ATOM 2041 N N . ALA A 1 251 ? 6.394 8.682 22.772 1.00 63.44 251 ALA A N 1
ATOM 2042 C CA . ALA A 1 251 ? 5.758 9.563 21.795 1.00 63.44 251 ALA A CA 1
ATOM 2043 C C . ALA A 1 251 ? 4.754 8.801 20.916 1.00 63.44 251 ALA A C 1
ATOM 2045 O O . ALA A 1 251 ? 3.651 9.294 20.681 1.00 63.44 251 ALA A O 1
ATOM 2046 N N . SER A 1 252 ? 5.111 7.582 20.500 1.00 58.75 252 SER A N 1
ATOM 2047 C CA . SER A 1 252 ? 4.227 6.667 19.774 1.00 58.75 252 SER A CA 1
ATOM 2048 C C . SER A 1 252 ? 3.027 6.241 20.642 1.00 58.75 252 SER A C 1
ATOM 2050 O O . SER A 1 252 ? 1.867 6.421 20.255 1.00 58.75 252 SER A O 1
ATOM 2052 N N . GLN A 1 253 ? 3.287 5.776 21.869 1.00 63.00 253 GLN A N 1
ATOM 2053 C CA . GLN A 1 253 ? 2.271 5.313 22.825 1.00 63.00 253 GLN A CA 1
ATOM 2054 C C . GLN A 1 253 ? 1.258 6.393 23.198 1.00 63.00 253 GLN A C 1
ATOM 2056 O O . GLN A 1 253 ? 0.057 6.131 23.264 1.00 63.00 253 GLN A O 1
ATOM 2061 N N . ALA A 1 254 ? 1.715 7.634 23.379 1.00 56.38 254 ALA A N 1
ATOM 2062 C CA . ALA A 1 254 ? 0.852 8.777 23.668 1.00 56.38 254 ALA A CA 1
ATOM 2063 C C . ALA A 1 254 ? -0.160 9.077 22.543 1.00 56.38 254 ALA A C 1
ATOM 2065 O O . ALA A 1 254 ? -1.116 9.824 22.760 1.00 56.38 254 ALA A O 1
ATOM 2066 N N . LYS A 1 255 ? 0.036 8.512 21.344 1.00 62.06 255 LYS A N 1
ATOM 2067 C CA . LYS A 1 255 ? -0.863 8.628 20.186 1.00 62.06 255 LYS A CA 1
ATOM 2068 C C . LYS A 1 255 ? -1.678 7.360 19.919 1.00 62.06 255 LYS A C 1
ATOM 2070 O O . LYS A 1 255 ? -2.382 7.311 18.913 1.00 62.06 255 LYS A O 1
ATOM 2075 N N . GLY A 1 256 ? -1.602 6.362 20.803 1.00 52.47 256 GLY A N 1
ATOM 2076 C CA . GLY A 1 256 ? -2.266 5.068 20.622 1.00 52.47 256 GLY A CA 1
ATOM 2077 C C . GLY A 1 256 ? -1.612 4.194 19.548 1.00 52.47 256 GLY A C 1
ATOM 2078 O O . GLY A 1 256 ? -2.268 3.307 19.006 1.00 52.47 256 GLY A O 1
ATOM 2079 N N . ILE A 1 257 ? -0.343 4.461 19.219 1.00 56.06 257 ILE A N 1
ATOM 2080 C CA . ILE A 1 257 ? 0.436 3.735 18.214 1.00 56.06 257 ILE A CA 1
ATOM 2081 C C . ILE A 1 257 ? 1.553 2.992 18.955 1.00 56.06 257 ILE A C 1
ATOM 2083 O O . ILE A 1 257 ? 2.406 3.624 19.564 1.00 56.06 257 ILE A O 1
ATOM 2087 N N . ASP A 1 258 ? 1.580 1.662 18.911 1.00 50.53 258 ASP A N 1
ATOM 2088 C CA . ASP A 1 258 ? 2.688 0.862 19.457 1.00 50.53 258 ASP A CA 1
ATOM 2089 C C . ASP A 1 258 ? 3.545 0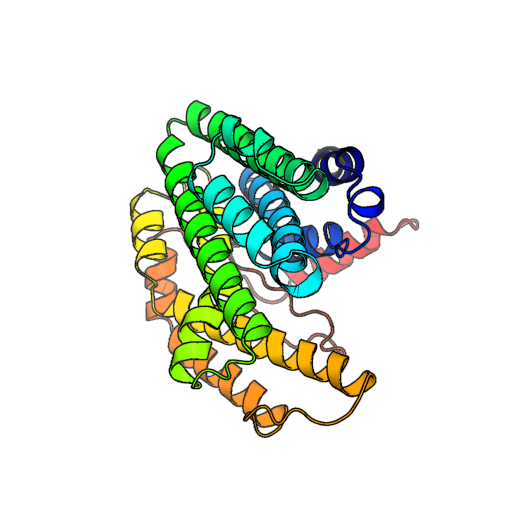.327 18.300 1.00 50.53 258 ASP A C 1
ATOM 2091 O O . ASP A 1 258 ? 3.207 -0.670 17.661 1.00 50.53 258 ASP A O 1
ATOM 2095 N N . LEU A 1 259 ? 4.658 0.999 18.000 1.00 47.41 259 LEU A N 1
ATOM 2096 C CA . LEU A 1 259 ? 5.677 0.505 17.069 1.00 47.41 259 LEU A CA 1
ATOM 2097 C C . LEU A 1 259 ? 6.619 -0.438 17.825 1.00 47.41 259 LEU A C 1
ATOM 2099 O O . LEU A 1 259 ? 7.543 0.008 18.500 1.00 47.41 259 LEU A O 1
ATOM 2103 N N . ILE A 1 260 ? 6.369 -1.743 17.721 1.00 44.31 260 ILE A N 1
ATOM 2104 C CA . ILE A 1 260 ? 7.277 -2.779 18.220 1.00 44.31 260 ILE A CA 1
ATOM 2105 C C . ILE A 1 260 ? 8.016 -3.359 17.013 1.00 44.31 260 ILE A C 1
ATOM 2107 O O . ILE A 1 260 ? 7.397 -3.764 16.034 1.00 44.31 260 ILE A O 1
ATOM 2111 N N . VAL A 1 261 ? 9.345 -3.384 17.073 1.00 42.09 261 VAL A N 1
ATOM 2112 C CA . VAL A 1 261 ? 10.184 -4.130 16.130 1.00 42.09 261 VAL A CA 1
ATOM 2113 C C . VAL A 1 261 ? 10.812 -5.275 16.915 1.00 42.09 261 VAL A C 1
ATOM 2115 O O . VAL A 1 261 ? 11.667 -5.051 17.768 1.00 42.09 261 VAL A O 1
ATOM 2118 N N . ASP A 1 262 ? 10.343 -6.503 16.680 1.00 37.75 262 ASP A N 1
ATOM 2119 C CA . ASP A 1 262 ? 10.948 -7.707 17.258 1.00 37.75 262 ASP A CA 1
ATOM 2120 C C . ASP A 1 262 ? 12.104 -8.170 16.361 1.00 37.75 262 ASP A C 1
ATOM 2122 O O . ASP A 1 262 ? 11.886 -8.739 15.290 1.00 37.75 262 ASP A O 1
ATOM 2126 N N . LEU A 1 263 ? 13.335 -7.904 16.804 1.00 38.41 263 LEU A N 1
ATOM 2127 C CA . LEU A 1 263 ? 14.572 -8.333 16.141 1.00 38.41 263 LEU A CA 1
ATOM 2128 C C . LEU A 1 263 ? 15.053 -9.723 16.614 1.00 38.41 263 LEU A C 1
ATOM 2130 O O . LEU A 1 263 ? 16.199 -10.089 16.362 1.00 38.41 263 LEU A O 1
ATOM 2134 N N . SER A 1 264 ? 14.235 -10.512 17.327 1.00 29.78 264 SER A N 1
ATOM 2135 C CA . SER A 1 264 ? 14.729 -11.751 17.943 1.00 29.78 264 SER A CA 1
ATOM 2136 C C . SER A 1 264 ? 15.000 -12.888 16.932 1.00 29.78 264 SER A C 1
ATOM 2138 O O . SER A 1 264 ? 14.109 -13.293 16.176 1.00 29.78 264 SER A O 1
ATOM 2140 N N . PRO A 1 265 ? 16.210 -13.488 16.936 1.00 29.70 265 PRO A N 1
ATOM 2141 C CA . PRO A 1 265 ? 16.497 -14.679 16.148 1.00 29.70 265 PRO A CA 1
ATOM 2142 C C . PRO A 1 265 ? 15.769 -15.891 16.742 1.00 29.70 265 PRO A C 1
ATOM 2144 O O . PRO A 1 265 ? 16.067 -16.334 17.853 1.00 29.70 265 PRO A O 1
ATOM 2147 N N . LYS A 1 266 ? 14.824 -16.478 16.001 1.00 32.09 266 LYS A N 1
ATOM 2148 C CA . LYS A 1 266 ? 14.253 -17.783 16.364 1.00 32.09 266 LYS A CA 1
ATOM 2149 C C . LYS A 1 266 ? 15.099 -18.913 15.783 1.00 32.09 266 LYS A C 1
ATOM 2151 O O . LYS A 1 266 ? 15.158 -19.100 14.573 1.00 32.09 266 LYS A O 1
ATOM 2156 N N . GLU A 1 267 ? 15.735 -19.662 16.684 1.00 33.25 267 GLU A N 1
ATOM 2157 C CA . GLU A 1 267 ? 16.203 -21.045 16.499 1.00 33.25 267 GLU A CA 1
ATOM 2158 C C . GLU A 1 267 ? 16.836 -21.356 15.128 1.00 33.25 267 GLU A C 1
ATOM 2160 O O . GLU A 1 267 ? 16.326 -22.157 14.349 1.00 33.25 267 GLU A O 1
ATOM 2165 N N . GLY A 1 268 ? 17.982 -20.731 14.833 1.00 29.52 268 GLY A N 1
ATOM 2166 C CA . GLY A 1 268 ? 18.896 -21.192 13.775 1.00 29.52 268 GLY A CA 1
ATOM 2167 C C . GLY A 1 268 ? 18.379 -21.088 12.335 1.00 29.52 268 GLY A C 1
ATOM 2168 O O . GLY A 1 268 ? 19.002 -21.629 11.425 1.00 29.52 268 GLY A O 1
ATOM 2169 N N . SER A 1 269 ? 17.267 -20.390 12.104 1.00 27.52 269 SER A N 1
ATOM 2170 C CA . SER A 1 269 ? 16.709 -20.153 10.776 1.00 27.52 269 SER A CA 1
ATOM 2171 C C . SER A 1 269 ? 16.229 -18.707 10.674 1.00 27.52 269 SER A C 1
ATOM 2173 O O . SER A 1 269 ? 15.114 -18.380 11.071 1.00 27.52 269 SER A O 1
ATOM 2175 N N . TRP A 1 270 ? 17.032 -17.855 10.033 1.00 34.78 270 TRP A N 1
ATOM 2176 C CA . TRP A 1 270 ? 16.700 -16.465 9.673 1.00 34.78 270 TRP A CA 1
ATOM 2177 C C . TRP A 1 270 ? 15.509 -16.322 8.700 1.00 34.78 270 TRP A C 1
ATOM 2179 O O . TRP A 1 270 ? 15.233 -15.241 8.197 1.00 34.78 270 TRP A O 1
ATOM 2189 N N . ARG A 1 271 ? 14.780 -17.408 8.409 1.00 25.86 271 ARG A N 1
ATOM 2190 C CA . ARG A 1 271 ? 13.680 -17.449 7.432 1.00 25.86 271 ARG A CA 1
ATOM 2191 C C . ARG A 1 271 ? 12.356 -16.883 7.945 1.00 25.86 271 ARG A C 1
ATOM 2193 O O . ARG A 1 271 ? 11.356 -16.964 7.236 1.00 25.86 271 ARG A O 1
ATOM 2200 N N . THR A 1 272 ? 12.281 -16.362 9.168 1.00 30.34 272 THR A N 1
ATOM 2201 C CA . THR A 1 272 ? 11.030 -15.771 9.662 1.00 30.34 272 THR A CA 1
ATOM 2202 C C . THR A 1 272 ? 11.300 -14.666 10.675 1.00 30.34 272 THR A C 1
ATOM 2204 O O . THR A 1 272 ? 11.200 -14.877 11.881 1.00 30.34 272 THR A O 1
ATOM 2207 N N . LEU A 1 273 ? 11.615 -13.471 10.175 1.00 33.69 273 LEU A N 1
ATOM 2208 C CA . LEU A 1 273 ? 11.401 -12.247 10.941 1.00 33.69 273 LEU A CA 1
ATOM 2209 C C . LEU A 1 273 ? 9.906 -11.931 10.884 1.00 33.69 273 LEU A C 1
ATOM 2211 O O . LEU A 1 273 ? 9.329 -11.696 9.822 1.00 33.69 273 LEU A O 1
ATOM 2215 N N . SER A 1 274 ? 9.253 -12.011 12.038 1.00 34.25 274 SER A N 1
ATOM 2216 C CA . SER A 1 274 ? 7.886 -11.536 12.203 1.00 34.25 274 SER A CA 1
ATOM 2217 C C . SER A 1 274 ? 7.922 -10.015 12.337 1.00 34.25 274 SER A C 1
ATOM 2219 O O . SER A 1 274 ? 8.088 -9.494 13.433 1.00 34.25 274 SER A O 1
ATOM 2221 N N . LEU A 1 275 ? 7.767 -9.315 11.210 1.00 36.91 275 LEU A N 1
ATOM 2222 C CA . LEU A 1 275 ? 7.379 -7.905 11.188 1.00 36.91 275 LEU A CA 1
ATOM 2223 C C . LEU A 1 275 ? 6.027 -7.777 11.898 1.00 36.91 275 LEU A C 1
ATOM 2225 O O . LEU A 1 275 ? 5.012 -8.264 11.402 1.00 36.91 275 LEU A O 1
ATOM 2229 N N . GLY A 1 276 ? 6.035 -7.184 13.088 1.00 34.97 276 GLY A N 1
ATOM 2230 C CA . GLY A 1 276 ? 4.860 -7.072 13.938 1.00 34.97 276 GLY A CA 1
ATOM 2231 C C . GLY A 1 276 ? 4.770 -5.711 14.604 1.00 34.97 276 GLY A C 1
ATOM 2232 O O . GLY A 1 276 ? 5.191 -5.551 15.739 1.00 34.97 276 GLY A O 1
ATOM 2233 N N . VAL A 1 277 ? 4.218 -4.731 13.891 1.00 35.62 277 VAL A N 1
ATOM 2234 C CA . VAL A 1 277 ? 3.869 -3.415 14.447 1.00 35.62 277 VAL A CA 1
ATOM 2235 C C . VAL A 1 277 ? 2.455 -3.481 15.022 1.00 35.62 277 VAL A C 1
ATOM 2237 O O . VAL A 1 277 ? 1.565 -3.881 14.306 1.00 35.62 277 VAL A O 1
ATOM 2240 N N . ILE A 1 278 ? 2.200 -2.954 16.219 1.00 39.19 278 ILE A N 1
ATOM 2241 C CA . ILE A 1 278 ? 0.872 -2.706 16.824 1.00 39.19 278 ILE A CA 1
ATOM 2242 C C . ILE A 1 278 ? 0.184 -3.894 17.520 1.00 39.19 278 ILE A C 1
ATOM 2244 O O . ILE A 1 278 ? -0.899 -4.311 17.128 1.00 39.19 278 ILE A O 1
ATOM 2248 N N . SER A 1 279 ? 0.708 -4.335 18.665 1.00 29.19 279 SER A N 1
ATOM 2249 C CA . SER A 1 279 ? -0.088 -5.058 19.670 1.00 29.19 279 SER A CA 1
ATOM 2250 C C . SER A 1 279 ? 0.085 -4.388 21.023 1.00 29.19 279 SER A C 1
ATOM 2252 O O . SER A 1 279 ? 1.195 -4.252 21.534 1.00 29.19 279 SER A O 1
ATOM 2254 N N . THR A 1 280 ? -1.043 -4.042 21.633 1.00 30.97 280 THR A N 1
ATOM 2255 C CA . THR A 1 280 ? -1.115 -3.558 23.009 1.00 30.97 280 THR A CA 1
ATOM 2256 C C . THR A 1 280 ? -0.715 -4.678 23.976 1.00 30.97 280 THR A C 1
ATOM 2258 O O . THR A 1 280 ? -1.193 -5.805 23.863 1.00 30.97 280 THR A O 1
ATOM 2261 N N . ASN A 1 281 ? 0.138 -4.358 24.955 1.00 29.55 281 ASN A N 1
ATOM 2262 C CA . ASN A 1 281 ? 0.665 -5.240 26.011 1.00 29.55 281 ASN A CA 1
ATOM 2263 C C . ASN A 1 281 ? 1.672 -6.319 25.568 1.00 29.55 281 ASN A C 1
ATOM 2265 O O . ASN A 1 281 ? 1.389 -7.521 25.584 1.00 29.55 281 ASN A O 1
ATOM 2269 N N . TYR A 1 282 ? 2.912 -5.894 25.322 1.00 33.44 282 TYR A N 1
ATOM 2270 C CA . TYR A 1 282 ? 4.071 -6.780 25.418 1.00 33.44 282 TYR A CA 1
ATOM 2271 C C . TYR A 1 282 ? 4.390 -7.046 26.902 1.00 33.44 282 TYR A C 1
ATOM 2273 O O . TYR A 1 282 ? 5.065 -6.260 27.561 1.00 33.44 282 TYR A O 1
ATOM 2281 N N . GLN A 1 283 ? 3.868 -8.148 27.451 1.00 27.11 283 GLN A N 1
ATOM 2282 C CA . GLN A 1 283 ? 4.490 -8.806 28.603 1.00 27.11 283 GLN A CA 1
ATOM 2283 C C . GLN A 1 283 ? 5.311 -9.996 28.100 1.00 27.11 283 GLN A C 1
ATOM 2285 O O . GLN A 1 283 ? 4.820 -10.834 27.339 1.00 27.11 283 GLN A O 1
ATOM 2290 N N . GLU A 1 284 ? 6.577 -10.020 28.507 1.00 32.50 284 GLU A N 1
ATOM 2291 C CA . GLU A 1 284 ? 7.636 -10.913 28.043 1.00 32.50 284 GLU A CA 1
ATOM 2292 C C . GLU A 1 284 ? 7.243 -12.403 27.965 1.00 32.50 284 GLU A C 1
ATOM 2294 O O . GLU A 1 284 ? 6.621 -12.988 28.856 1.00 32.50 284 GLU A O 1
ATOM 2299 N N . GLY A 1 285 ? 7.690 -13.053 26.883 1.00 33.50 285 GLY A N 1
ATOM 2300 C CA . GLY A 1 285 ? 8.063 -14.475 26.844 1.00 33.50 285 GLY A CA 1
ATOM 2301 C C . GLY A 1 285 ? 6.956 -15.537 26.875 1.00 33.50 285 GLY A C 1
ATOM 2302 O O . GLY A 1 285 ? 7.188 -16.669 26.445 1.00 33.50 285 GLY A O 1
ATOM 2303 N N . THR A 1 286 ? 5.742 -15.221 27.325 1.00 33.69 286 THR A N 1
ATOM 2304 C CA . THR A 1 286 ? 4.674 -16.225 27.513 1.00 33.69 286 THR A CA 1
ATOM 2305 C C . THR A 1 286 ? 3.735 -16.365 26.311 1.00 33.69 286 THR A C 1
ATOM 2307 O O . THR A 1 286 ? 3.224 -17.459 26.053 1.00 33.69 286 THR A O 1
ATOM 2310 N N . ASN A 1 287 ? 3.546 -15.308 25.512 1.00 42.59 287 ASN A N 1
ATOM 2311 C CA . ASN A 1 287 ? 2.578 -15.315 24.407 1.00 42.59 287 ASN A CA 1
ATOM 2312 C C . ASN A 1 287 ? 3.072 -15.998 23.122 1.00 42.59 287 ASN A C 1
ATOM 2314 O O . ASN A 1 287 ? 2.259 -16.595 22.421 1.00 42.59 287 ASN A O 1
ATOM 2318 N N . LEU A 1 288 ? 4.378 -16.032 22.835 1.00 37.31 288 LEU A N 1
ATOM 2319 C CA . LEU A 1 288 ? 4.905 -16.735 21.653 1.00 37.31 288 LEU A CA 1
ATOM 2320 C C . LEU A 1 288 ? 4.772 -18.261 21.759 1.00 37.31 288 LEU A C 1
ATOM 2322 O O . LEU A 1 288 ? 4.442 -18.914 20.771 1.00 37.31 288 LEU A O 1
ATOM 2326 N N . ARG A 1 289 ? 4.926 -18.837 22.962 1.00 34.09 289 ARG A N 1
ATOM 2327 C CA . ARG A 1 289 ? 4.624 -20.263 23.205 1.00 34.09 289 ARG A CA 1
ATOM 2328 C C . ARG A 1 289 ? 3.136 -20.558 23.053 1.00 34.09 289 ARG A C 1
ATOM 2330 O O . ARG A 1 289 ? 2.770 -21.642 22.613 1.00 34.09 289 ARG A O 1
ATOM 2337 N N . ARG A 1 290 ? 2.282 -19.586 23.386 1.00 37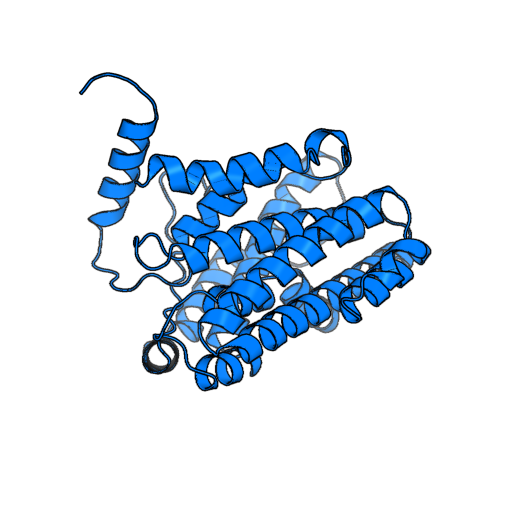.91 290 ARG A N 1
ATOM 2338 C CA . ARG A 1 290 ? 0.827 -19.672 23.220 1.00 37.91 290 ARG A CA 1
ATOM 2339 C C . ARG A 1 290 ? 0.409 -19.560 21.752 1.00 37.91 290 ARG A C 1
ATOM 2341 O O . ARG A 1 290 ? -0.489 -20.274 21.324 1.00 37.91 290 ARG A O 1
ATOM 2348 N N . LEU A 1 291 ? 1.095 -18.722 20.976 1.00 38.41 291 LEU A N 1
ATOM 2349 C CA . LEU A 1 291 ? 0.931 -18.620 19.528 1.00 38.41 291 LEU A CA 1
ATOM 2350 C C . LEU A 1 291 ? 1.400 -19.917 18.847 1.00 38.41 291 LEU A C 1
ATOM 2352 O O . LEU A 1 291 ? 0.672 -20.480 18.037 1.00 38.41 291 LEU A O 1
ATOM 2356 N N . ALA A 1 292 ? 2.560 -20.453 19.246 1.00 36.28 292 ALA A N 1
ATOM 2357 C CA . ALA A 1 292 ? 3.093 -21.729 18.763 1.00 36.28 292 ALA A CA 1
ATOM 2358 C C . ALA A 1 292 ? 2.196 -22.927 19.125 1.00 36.28 292 ALA A C 1
ATOM 2360 O O . ALA A 1 292 ? 1.956 -23.788 18.280 1.00 36.28 292 ALA A O 1
ATOM 2361 N N . SER A 1 293 ? 1.626 -22.967 20.334 1.00 34.22 293 SER A N 1
ATOM 2362 C CA . SER A 1 293 ? 0.693 -24.028 20.737 1.00 34.22 293 SER A CA 1
ATOM 2363 C C . SER A 1 293 ? -0.669 -23.906 20.046 1.00 34.22 293 SER A C 1
ATOM 2365 O O . SER A 1 293 ? -1.250 -24.913 19.639 1.00 34.22 293 SER A O 1
ATOM 2367 N N . GLN A 1 294 ? -1.151 -22.683 19.796 1.00 41.28 294 GLN A N 1
ATOM 2368 C CA . GLN A 1 294 ? -2.311 -22.452 18.933 1.00 41.28 294 GLN A CA 1
ATOM 2369 C C . GLN A 1 294 ? -2.030 -22.907 17.493 1.00 41.28 294 GLN A C 1
ATOM 2371 O O . GLN A 1 294 ? -2.881 -23.561 16.897 1.00 41.28 294 GLN A O 1
ATOM 2376 N N . ILE A 1 295 ? -0.828 -22.670 16.961 1.00 40.09 295 ILE A N 1
ATOM 2377 C CA . ILE A 1 295 ? -0.371 -23.167 15.651 1.00 40.09 295 ILE A CA 1
ATOM 2378 C C . ILE A 1 295 ? -0.324 -24.701 15.608 1.00 40.09 295 ILE A C 1
ATOM 2380 O O . ILE A 1 295 ? -0.749 -25.298 14.618 1.00 4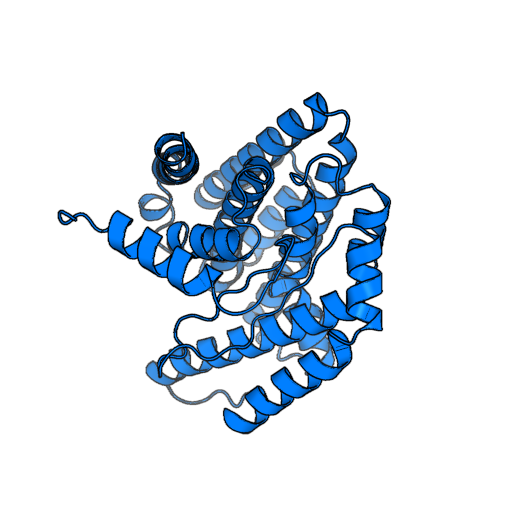0.09 295 ILE A O 1
ATOM 2384 N N . GLN A 1 296 ? 0.128 -25.356 16.678 1.00 34.81 296 GLN A N 1
ATOM 2385 C CA . GLN A 1 296 ? 0.178 -26.818 16.761 1.00 34.81 296 GLN A CA 1
ATOM 2386 C C . GLN A 1 296 ? -1.235 -27.424 16.785 1.00 34.81 296 GLN A C 1
ATOM 2388 O O . GLN A 1 296 ? -1.511 -28.380 16.062 1.00 34.81 296 GLN A O 1
ATOM 2393 N N . SER A 1 297 ? -2.175 -26.777 17.484 1.00 36.12 297 SER A N 1
ATOM 2394 C CA . SER A 1 297 ? -3.599 -27.147 17.457 1.00 36.12 297 SER A CA 1
ATOM 2395 C C . SER A 1 297 ? -4.281 -26.906 16.096 1.00 36.12 297 SER A C 1
ATOM 2397 O O . SER A 1 297 ? -5.300 -27.523 15.787 1.00 36.12 297 SER A O 1
ATOM 2399 N N . LEU A 1 298 ? -3.717 -26.030 15.252 1.00 40.53 298 LEU A N 1
ATOM 2400 C CA . LEU A 1 298 ? -4.222 -25.708 13.912 1.00 40.53 298 LEU A CA 1
ATOM 2401 C C . LEU A 1 298 ? -3.773 -26.708 12.830 1.00 40.53 298 LEU A C 1
ATOM 2403 O O . LEU A 1 298 ? -4.327 -26.666 11.731 1.00 40.53 298 LEU A O 1
ATOM 2407 N N . LYS A 1 299 ? -2.821 -27.611 13.122 1.00 37.50 299 LYS A N 1
ATOM 2408 C CA . LYS A 1 299 ? -2.309 -28.621 12.172 1.00 37.50 299 LYS A CA 1
ATOM 2409 C C . LYS A 1 299 ? -3.030 -29.977 12.197 1.00 37.50 299 LYS A C 1
ATOM 2411 O O . LYS A 1 299 ? -2.717 -30.816 11.365 1.00 37.50 299 LYS A O 1
ATOM 2416 N N . GLY A 1 300 ? -4.027 -30.176 13.060 1.00 37.31 300 GLY A N 1
ATOM 2417 C CA . GLY A 1 300 ? -4.891 -31.362 13.012 1.00 37.31 300 GLY A CA 1
ATOM 2418 C C . GLY A 1 300 ? -4.194 -32.675 13.397 1.00 37.31 300 GLY A C 1
ATOM 2419 O O . GLY A 1 300 ? -3.798 -33.457 12.542 1.00 37.31 300 GLY A O 1
ATOM 2420 N N . GLY A 1 301 ? -4.143 -32.945 14.699 1.00 31.38 301 GLY A N 1
ATOM 2421 C CA . GLY A 1 301 ? -3.940 -34.260 15.319 1.00 31.38 301 GLY A CA 1
ATOM 2422 C C . GLY A 1 301 ? -4.492 -34.203 16.756 1.00 31.38 301 GLY A C 1
ATOM 2423 O O . GLY A 1 301 ? -4.485 -33.109 17.324 1.00 31.38 301 GLY A O 1
ATOM 2424 N N . PRO A 1 302 ? -5.071 -35.285 17.318 1.00 33.62 302 PRO A N 1
ATOM 2425 C CA . PRO A 1 302 ? -5.810 -35.208 18.578 1.00 33.62 302 PRO A CA 1
ATOM 2426 C C . PRO A 1 302 ? -4.887 -35.027 19.794 1.00 33.62 302 PRO A C 1
ATOM 2428 O O . PRO A 1 302 ? -3.892 -35.734 19.902 1.00 33.62 302 PRO A O 1
ATOM 2431 N N . ILE A 1 303 ? -5.323 -34.086 20.649 1.00 40.03 303 ILE A N 1
ATOM 2432 C CA . ILE A 1 303 ? -4.918 -33.684 22.019 1.00 40.03 303 ILE A CA 1
ATOM 2433 C C . ILE A 1 303 ? -3.442 -33.872 22.380 1.00 40.03 303 ILE A C 1
ATOM 2435 O O . ILE A 1 303 ? -3.044 -35.004 22.723 1.00 40.03 303 ILE A O 1
#

Solvent-accessible surface area (backbone atoms only — not comparable to full-atom values): 17145 Å² total; per-residue (Å²): 116,70,74,67,59,59,44,50,61,55,48,54,53,57,73,68,38,44,72,74,72,40,69,89,39,74,88,45,57,68,60,36,42,51,34,38,42,43,13,38,71,58,79,86,39,48,56,15,40,55,51,38,28,54,50,52,39,51,48,52,42,50,49,37,37,49,76,74,68,52,50,73,73,56,46,53,52,52,43,54,30,62,63,66,73,47,80,77,42,47,81,77,45,57,74,68,55,30,56,53,51,51,54,50,50,53,53,52,49,54,52,38,58,57,24,49,77,70,76,41,47,71,47,50,55,53,36,52,51,33,46,40,54,28,47,55,31,38,51,50,53,38,48,29,64,74,70,69,54,82,69,53,73,69,60,41,49,67,37,45,38,41,53,55,40,44,65,34,49,56,51,36,45,52,60,37,46,64,86,58,47,51,71,66,38,56,54,48,59,72,64,60,41,63,50,56,49,42,50,19,48,42,53,31,53,54,49,51,56,54,50,52,62,58,49,64,75,77,60,89,90,79,92,69,98,66,71,60,75,67,55,53,50,52,50,43,52,52,46,47,60,67,31,63,28,74,65,49,47,48,59,32,48,78,40,61,38,46,84,46,81,64,85,72,87,57,86,96,48,91,87,64,75,54,62,21,49,39,53,90,80,88,66,82,85,58,57,64,58,50,51,52,50,52,52,58,67,70,68,72,75,87,132

Organism: Rhododendron simsii (NCBI:txid118357)

Sequence (303 aa):
MARGRKLEVITWWKDLDFARKLPFARDRVVECYFWILGVYFEPQYFLARRILTKVIAMTSIIDDIYDVYGTLEELVLFTDAIERWENSALDQLPEYMKLCYQALLDVYNMIDEEMVKEGRSYRVNYAKSAMNKLVRAYFEEAKWCHEGYVPSIEEYMRVALVTGAYKMLATTSLVGMGDLVTEEGFKWVSSDPLILEAASVICRLMDDMVGHKVKRGMEEDDEFPLRSEDDSVAIVEMIGQVAFNEEGLRASQAKGIDLIVDLSPKEGSWRTLSLGVISTNYQEGTNLRRLASQIQSLKGGPI

Mean predicted aligned error: 11.2 Å

Foldseek 3Di:
DVVVLVVVQVVLVVVLVCVVLVVQFDQCLVVLLQLLCLAAVDPLLSQLSSLLSLVVRLLRRLLSCLPPNDDLVQLVLLLVCLLVLDPVSLVVHDPSSSSSSVSVSVSLVVLQVVCVVVVRNVLSVLLSVLVSQQSVLSSVVSVCVVVVNDDDPVVCLVSLLSVLCQLSSLSSSQSRNPPLADVVLSVVSVVVALLSSLVSVLSSLVVVVVVVVVVVVPDDDDDDPDPDPVVSVVVNVVSCPVCVPPVNQVVCVVRSWGQDQDPDDDDPDPPDRSNYTDYPDPDPDDVVVVVVVVVVVVVDDDD